Protein AF-A0A6A4ZCX5-F1 (afdb_monomer)

Solvent-accessible surface area (backbone atoms only — not comparable to full-atom values): 16499 Å² total; per-residue (Å²): 119,76,34,36,37,63,79,39,69,56,59,51,46,39,72,46,65,48,68,65,46,42,74,77,42,34,72,31,44,34,50,25,42,49,58,65,30,59,75,38,73,67,36,41,50,49,51,52,56,32,59,70,45,78,69,53,72,70,55,47,52,50,53,36,45,77,68,54,24,81,46,73,67,72,71,51,59,39,36,51,47,73,54,42,82,42,66,50,70,52,66,49,99,87,70,52,71,44,81,42,76,79,43,79,40,76,58,44,78,33,69,94,46,43,51,40,50,44,30,41,61,52,68,72,49,56,35,48,36,22,62,34,79,86,41,91,29,46,70,23,21,74,42,82,87,42,97,53,25,45,62,75,88,46,52,57,45,56,48,32,38,76,72,63,68,31,72,81,79,70,36,68,51,44,51,54,45,36,73,73,75,41,60,46,42,70,40,90,42,76,79,78,77,81,55,66,67,61,54,48,51,52,51,50,52,53,52,53,49,52,54,49,44,69,73,33,71,67,47,44,56,56,58,73,65,60,78,78,62,69,91,72,71,45,75,49,61,67,77,51,46,73,69,63,49,68,46,57,47,49,32,85,65,37,48,68,44,57,73,91,62,43,44,53,30,74,75,18,56,46,36,56,67,54,68,84,58,61,86,62,74,80,51,69,66,121

pLDDT: mean 89.67, std 9.56, range [38.19, 97.38]

Structure (mmCIF, N/CA/C/O backbone):
data_AF-A0A6A4ZCX5-F1
#
_entry.id   AF-A0A6A4ZCX5-F1
#
loop_
_atom_site.group_PDB
_atom_site.id
_atom_site.type_symbol
_atom_site.label_atom_id
_atom_site.label_alt_id
_atom_site.label_comp_id
_atom_site.label_asym_id
_atom_site.label_entity_id
_atom_site.label_seq_id
_atom_site.pdbx_PDB_ins_code
_atom_site.Cartn_x
_atom_site.Cartn_y
_atom_site.Cartn_z
_atom_site.occupancy
_atom_site.B_iso_or_equiv
_atom_site.auth_seq_id
_atom_site.auth_comp_id
_atom_site.auth_asym_id
_atom_site.auth_atom_id
_atom_site.pdbx_PDB_model_num
ATOM 1 N N . MET A 1 1 ? -13.603 -9.407 -2.861 1.00 62.34 1 MET A N 1
ATOM 2 C CA . MET A 1 1 ? -12.612 -8.873 -1.898 1.00 62.34 1 MET A CA 1
ATOM 3 C C . MET A 1 1 ? -12.361 -9.802 -0.713 1.00 62.34 1 MET A C 1
ATOM 5 O O . MET A 1 1 ? -11.257 -9.781 -0.205 1.00 62.34 1 MET A O 1
ATOM 9 N N . THR A 1 2 ? -13.296 -10.669 -0.310 1.00 87.56 2 THR A N 1
ATOM 10 C CA . THR A 1 2 ? -13.128 -11.587 0.840 1.00 87.56 2 THR A CA 1
ATOM 11 C C . THR A 1 2 ? -12.046 -12.661 0.679 1.00 87.56 2 THR A C 1
ATOM 13 O O . THR A 1 2 ? -11.688 -13.294 1.659 1.00 87.56 2 THR A O 1
ATOM 16 N N . ALA A 1 3 ? -11.505 -12.856 -0.526 1.00 95.31 3 ALA A N 1
ATOM 17 C CA . ALA A 1 3 ? -10.447 -13.833 -0.776 1.00 95.31 3 ALA A CA 1
ATOM 18 C C . ALA A 1 3 ? -9.037 -13.358 -0.358 1.00 95.31 3 ALA A C 1
ATOM 20 O O . ALA A 1 3 ? -8.113 -14.172 -0.338 1.00 95.31 3 ALA A O 1
ATOM 21 N N . ASN A 1 4 ? -8.870 -12.064 -0.042 1.00 95.19 4 ASN A N 1
ATOM 22 C CA . ASN A 1 4 ? -7.600 -11.496 0.409 1.00 95.19 4 ASN A CA 1
ATOM 23 C C . ASN A 1 4 ? -7.498 -11.551 1.939 1.00 95.19 4 ASN A C 1
ATOM 25 O O . ASN A 1 4 ? -8.203 -10.821 2.640 1.00 95.19 4 ASN A O 1
ATOM 29 N N . GLY A 1 5 ? -6.577 -12.363 2.453 1.00 95.12 5 GLY A N 1
ATOM 30 C CA . GLY A 1 5 ? -6.326 -12.506 3.883 1.00 95.12 5 GLY A CA 1
ATOM 31 C C . GLY A 1 5 ? -5.896 -11.198 4.547 1.00 95.12 5 GLY A C 1
ATOM 32 O O . GLY A 1 5 ? -6.239 -10.973 5.705 1.00 95.12 5 GLY A O 1
ATOM 33 N N . ALA A 1 6 ? -5.240 -10.289 3.816 1.00 93.44 6 ALA A N 1
ATOM 34 C CA . ALA A 1 6 ? -4.727 -9.026 4.354 1.00 93.44 6 ALA A CA 1
ATOM 35 C C . ALA A 1 6 ? -5.821 -8.058 4.846 1.00 93.44 6 ALA A C 1
ATOM 37 O O . ALA A 1 6 ? -5.522 -7.111 5.570 1.00 93.44 6 ALA A O 1
ATOM 38 N N . LEU A 1 7 ? -7.087 -8.289 4.480 1.00 92.81 7 LEU A N 1
ATOM 39 C CA . LEU A 1 7 ? -8.225 -7.487 4.941 1.00 92.81 7 LEU A CA 1
ATOM 40 C C . LEU A 1 7 ? -8.704 -7.866 6.349 1.00 92.81 7 LEU A C 1
ATOM 42 O O . LEU A 1 7 ? -9.426 -7.095 6.982 1.00 92.81 7 LEU A O 1
ATOM 46 N N . PHE A 1 8 ? -8.334 -9.050 6.838 1.00 94.56 8 PHE A N 1
ATOM 47 C CA . PHE A 1 8 ? -8.800 -9.573 8.116 1.00 94.56 8 PHE A CA 1
ATOM 48 C C . PHE A 1 8 ? -7.713 -9.423 9.171 1.00 94.56 8 PHE A C 1
ATOM 50 O O . PHE A 1 8 ? -6.646 -10.015 9.064 1.00 94.56 8 PHE A O 1
ATOM 57 N N . LEU A 1 9 ? -7.995 -8.683 10.242 1.00 94.38 9 LEU A N 1
ATOM 58 C CA . LEU A 1 9 ? -7.041 -8.532 11.345 1.00 94.38 9 LEU A CA 1
ATOM 59 C C . LEU A 1 9 ? -6.698 -9.878 12.012 1.00 94.38 9 LEU A C 1
ATOM 61 O O . LEU A 1 9 ? -5.575 -10.068 12.472 1.00 94.38 9 LEU A O 1
ATOM 65 N N . GLU A 1 10 ? -7.646 -10.820 12.018 1.00 94.25 10 GLU A N 1
ATOM 66 C CA . GLU A 1 10 ? -7.447 -12.185 12.514 1.00 94.25 10 GLU A CA 1
ATOM 67 C C . GLU A 1 10 ? -6.293 -12.898 11.803 1.00 94.25 10 GLU A C 1
ATOM 69 O O . GLU A 1 10 ? -5.441 -13.489 12.465 1.00 94.25 10 GLU A O 1
ATOM 74 N N . SER A 1 11 ? -6.229 -12.800 10.470 1.00 93.81 11 SER A N 1
ATOM 75 C CA . SER A 1 11 ? -5.213 -13.485 9.666 1.00 93.81 11 SER A CA 1
ATOM 76 C C . SER A 1 11 ? -3.805 -13.036 10.063 1.00 93.81 11 SER A C 1
ATOM 78 O O . SER A 1 11 ? -2.897 -13.854 10.180 1.00 93.81 11 SER A O 1
ATOM 80 N N . VAL A 1 12 ? -3.638 -11.744 10.360 1.00 93.25 12 VAL A N 1
ATOM 81 C CA . VAL A 1 12 ? -2.369 -11.171 10.810 1.00 93.25 12 VAL A CA 1
ATOM 82 C C . VAL A 1 12 ? -2.063 -11.608 12.238 1.00 93.25 12 VAL A C 1
ATOM 84 O O . VAL A 1 12 ? -0.982 -12.127 12.494 1.00 93.25 12 VAL A O 1
ATOM 87 N N . LEU A 1 13 ? -3.002 -11.429 13.173 1.00 94.69 13 LEU A N 1
ATOM 88 C CA . LEU A 1 13 ? -2.770 -11.690 14.599 1.00 94.69 13 LEU A CA 1
ATOM 89 C C . LEU A 1 13 ? -2.478 -13.165 14.914 1.00 94.69 13 LEU A C 1
ATOM 91 O O . LEU A 1 13 ? -1.708 -13.436 15.835 1.00 94.69 13 LEU A O 1
ATOM 95 N N . ARG A 1 14 ? -3.034 -14.103 14.137 1.00 94.12 14 ARG A N 1
ATOM 96 C CA . ARG A 1 14 ? -2.741 -15.543 14.253 1.00 94.12 14 ARG A CA 1
ATOM 97 C C . ARG A 1 14 ? -1.328 -15.907 13.797 1.00 94.12 14 ARG A C 1
ATOM 99 O O . ARG A 1 14 ? -0.757 -16.871 14.298 1.00 94.12 14 ARG A O 1
ATOM 106 N N . ASN A 1 15 ? -0.764 -15.127 12.873 1.00 93.12 15 ASN A N 1
ATOM 107 C CA . ASN A 1 15 ? 0.477 -15.442 12.157 1.00 93.12 15 ASN A CA 1
ATOM 108 C C . ASN A 1 15 ? 1.670 -14.555 12.553 1.00 93.12 15 ASN A C 1
ATOM 110 O O . ASN A 1 15 ? 2.728 -14.616 11.927 1.00 93.12 15 ASN A O 1
ATOM 114 N N . VAL A 1 16 ? 1.533 -13.741 13.603 1.00 92.56 16 VAL A N 1
ATOM 115 C CA . VAL A 1 16 ? 2.644 -12.981 14.195 1.00 92.56 16 VAL A CA 1
ATOM 116 C C . VAL A 1 16 ? 3.018 -13.525 15.571 1.00 92.56 16 VAL A C 1
ATOM 118 O O . VAL A 1 16 ? 2.198 -14.113 16.281 1.00 92.56 16 VAL A O 1
ATOM 121 N N . ASP A 1 17 ? 4.257 -13.265 15.994 1.00 93.00 17 ASP A N 1
ATOM 122 C CA . ASP A 1 17 ? 4.608 -13.402 17.405 1.00 93.00 17 ASP A CA 1
ATOM 123 C C . ASP A 1 17 ? 3.796 -12.388 18.219 1.00 93.00 17 ASP A C 1
ATOM 125 O O . ASP A 1 17 ? 4.103 -11.193 18.273 1.00 93.00 17 ASP A O 1
ATOM 129 N N . TYR A 1 18 ? 2.738 -12.894 18.849 1.00 92.44 18 TYR A N 1
ATOM 130 C CA . TYR A 1 18 ? 1.814 -12.082 19.621 1.00 92.44 18 TYR A CA 1
ATOM 131 C C . TYR A 1 18 ? 2.500 -11.358 20.789 1.00 92.44 18 TYR A C 1
ATOM 133 O O . TYR A 1 18 ? 2.135 -10.224 21.082 1.00 92.44 18 TYR A O 1
ATOM 141 N N . ASN A 1 19 ? 3.531 -11.936 21.415 1.00 93.50 19 ASN A N 1
ATOM 142 C CA . ASN A 1 19 ? 4.246 -11.263 22.505 1.00 93.50 19 ASN A CA 1
ATOM 143 C C . ASN A 1 19 ? 5.032 -10.058 21.977 1.00 93.50 19 ASN A C 1
ATOM 145 O O . ASN A 1 19 ? 4.935 -8.960 22.526 1.00 93.50 19 ASN A O 1
ATOM 149 N N . SER A 1 20 ? 5.744 -10.234 20.862 1.00 95.19 20 SER A N 1
ATOM 150 C CA . SER A 1 20 ? 6.421 -9.130 20.173 1.00 95.19 20 SER A CA 1
ATOM 151 C C . SER A 1 20 ? 5.431 -8.059 19.698 1.00 95.19 20 SER A C 1
ATOM 153 O O . SER A 1 20 ? 5.671 -6.866 19.885 1.00 95.19 20 SER A O 1
ATOM 155 N N . PHE A 1 21 ? 4.272 -8.462 19.164 1.00 94.69 21 PHE A N 1
ATOM 156 C CA . PHE A 1 21 ? 3.196 -7.537 18.805 1.00 94.69 21 PHE A CA 1
ATOM 157 C C . PHE A 1 21 ? 2.697 -6.741 20.018 1.00 94.69 21 PHE A C 1
ATOM 159 O O . PHE A 1 21 ? 2.578 -5.520 19.939 1.00 94.69 21 PHE A O 1
ATOM 166 N N . ARG A 1 22 ? 2.451 -7.398 21.156 1.00 95.12 22 ARG A N 1
ATOM 167 C CA . ARG A 1 22 ? 2.012 -6.749 22.400 1.00 95.12 22 ARG A CA 1
ATOM 168 C C . ARG A 1 22 ? 3.037 -5.755 22.932 1.00 95.12 22 ARG A C 1
ATOM 170 O O . ARG A 1 22 ? 2.640 -4.683 23.383 1.00 95.12 22 ARG A O 1
ATOM 177 N N . ASN A 1 23 ? 4.325 -6.066 22.828 1.00 95.75 23 ASN A N 1
ATOM 178 C CA . ASN A 1 23 ? 5.391 -5.160 23.252 1.00 95.75 23 ASN A CA 1
ATOM 179 C C . ASN A 1 23 ? 5.401 -3.859 22.435 1.00 95.75 23 ASN A C 1
ATOM 181 O O . ASN A 1 23 ? 5.577 -2.785 23.003 1.00 95.75 23 ASN A O 1
ATOM 185 N N . CYS A 1 24 ? 5.182 -3.936 21.119 1.00 94.38 24 CYS A N 1
ATOM 186 C CA . CYS A 1 24 ? 5.202 -2.756 20.251 1.00 94.38 24 CYS A CA 1
ATOM 187 C C . CYS A 1 24 ? 3.857 -2.014 20.189 1.00 94.38 24 CYS A C 1
ATOM 189 O O . CYS A 1 24 ? 3.828 -0.787 20.184 1.00 94.38 24 CYS A O 1
ATOM 191 N N . TRP A 1 25 ? 2.745 -2.748 20.131 1.00 95.81 25 TRP A N 1
ATOM 192 C CA . TRP A 1 25 ? 1.422 -2.220 19.781 1.00 95.81 25 TRP A CA 1
ATOM 193 C C . TRP A 1 25 ? 0.354 -2.479 20.839 1.00 95.81 25 TRP A C 1
ATOM 195 O O . TRP A 1 25 ? -0.785 -2.059 20.657 1.00 95.81 25 TRP A O 1
ATOM 205 N N . GLY A 1 26 ? 0.683 -3.142 21.950 1.00 95.38 26 GLY A N 1
ATOM 206 C CA . GLY A 1 26 ? -0.309 -3.661 22.888 1.00 95.38 26 GLY A CA 1
ATOM 207 C C . GLY A 1 26 ? -1.242 -2.594 23.454 1.00 95.38 26 GLY A C 1
ATOM 208 O O . GLY A 1 26 ? -2.458 -2.719 23.346 1.00 95.38 26 GLY A O 1
ATOM 209 N N . ARG A 1 27 ? -0.686 -1.490 23.965 1.00 95.38 27 ARG A N 1
ATOM 210 C CA . ARG A 1 27 ? -1.492 -0.370 24.477 1.00 95.38 27 ARG A CA 1
ATOM 211 C C . ARG A 1 27 ? -2.443 0.187 23.415 1.00 95.38 27 ARG A C 1
ATOM 213 O O . ARG A 1 27 ? -3.598 0.470 23.717 1.00 95.38 27 ARG A O 1
ATOM 220 N N . ALA A 1 28 ? -1.960 0.359 22.186 1.00 96.69 28 ALA A N 1
ATOM 221 C CA . ALA A 1 28 ? -2.774 0.906 21.110 1.00 96.69 28 ALA A CA 1
ATOM 222 C C . ALA A 1 28 ? -3.852 -0.070 20.648 1.00 96.69 28 ALA A C 1
ATOM 224 O O . ALA A 1 28 ? -5.000 0.329 20.466 1.00 96.69 28 ALA A O 1
ATOM 225 N N . PHE A 1 29 ? -3.514 -1.352 20.539 1.00 96.69 29 PHE A N 1
ATOM 226 C CA . PHE A 1 29 ? -4.465 -2.417 20.254 1.00 96.69 29 PHE A CA 1
ATOM 227 C C . PHE A 1 29 ? -5.549 -2.530 21.334 1.00 96.69 29 PHE A C 1
ATOM 229 O O . PHE A 1 29 ? -6.717 -2.720 21.005 1.00 96.69 29 PHE A O 1
ATOM 236 N N . ASP A 1 30 ? -5.198 -2.358 22.611 1.00 96.50 30 ASP A N 1
ATOM 237 C CA . ASP A 1 30 ? -6.175 -2.416 23.701 1.00 96.50 30 ASP A CA 1
ATOM 238 C C . ASP A 1 30 ? -7.211 -1.305 23.582 1.00 96.50 30 ASP A C 1
ATOM 240 O O . ASP A 1 30 ? -8.409 -1.582 23.554 1.00 96.50 30 ASP A O 1
ATOM 244 N N . VAL A 1 31 ? -6.740 -0.062 23.451 1.00 96.19 31 VAL A N 1
ATOM 245 C CA . VAL A 1 31 ? -7.594 1.125 23.307 1.00 96.19 31 VAL A CA 1
ATOM 246 C C . VAL A 1 31 ? -8.504 1.005 22.088 1.00 96.19 31 VAL A C 1
ATOM 248 O O . VAL A 1 31 ? -9.702 1.261 22.169 1.00 96.19 31 VAL A O 1
ATOM 251 N N . THR A 1 32 ? -7.940 0.599 20.954 1.00 96.62 32 THR A N 1
ATOM 252 C CA . THR A 1 32 ? -8.658 0.643 19.678 1.00 96.62 32 THR A CA 1
ATOM 253 C C . THR A 1 32 ? -9.544 -0.566 19.427 1.00 96.62 32 THR A C 1
ATOM 255 O O . THR A 1 32 ? -10.565 -0.431 18.752 1.00 96.62 32 THR A O 1
ATOM 258 N N . VAL A 1 33 ? -9.182 -1.741 19.943 1.00 97.06 33 VAL A N 1
ATOM 259 C CA . VAL A 1 33 ? -9.829 -3.012 19.597 1.00 97.06 33 VAL A CA 1
ATOM 260 C C . VAL A 1 33 ? -10.211 -3.804 20.843 1.00 97.06 33 VAL A C 1
ATOM 262 O O . VAL A 1 33 ? -11.390 -4.108 21.031 1.00 97.06 33 VAL A O 1
ATOM 265 N N . ALA A 1 34 ? -9.246 -4.151 21.699 1.00 96.44 34 ALA A N 1
ATOM 266 C CA . ALA A 1 34 ? -9.474 -5.179 22.716 1.00 96.44 34 ALA A CA 1
ATOM 267 C C . ALA A 1 34 ? -10.493 -4.764 23.790 1.00 96.44 34 ALA A C 1
ATOM 269 O O . ALA A 1 34 ? -11.295 -5.595 24.211 1.00 96.44 34 ALA A O 1
ATOM 270 N N . ILE A 1 35 ? -10.503 -3.493 24.214 1.00 96.62 35 ILE A N 1
ATOM 271 C CA . ILE A 1 35 ? -11.465 -2.986 25.206 1.00 96.62 35 ILE A CA 1
ATOM 272 C C . ILE A 1 35 ? -12.902 -3.168 24.716 1.00 96.62 35 ILE A C 1
ATOM 274 O O . ILE A 1 35 ? -13.741 -3.643 25.478 1.00 96.62 35 ILE A O 1
ATOM 278 N N . GLU A 1 36 ? -13.185 -2.832 23.455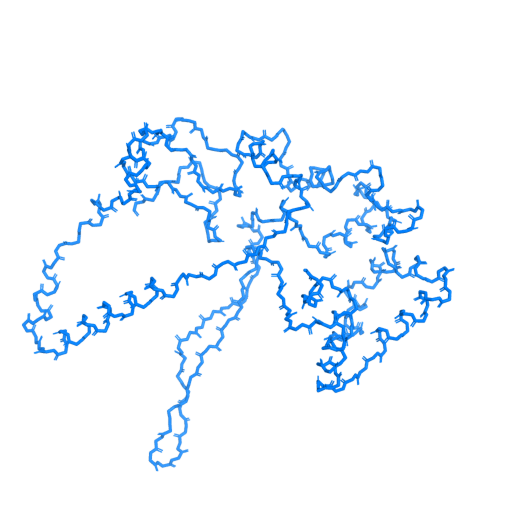 1.00 97.19 36 GLU A N 1
ATOM 279 C CA . GLU A 1 36 ? -14.527 -2.988 22.891 1.00 97.19 36 GLU A CA 1
ATOM 280 C C . GLU A 1 36 ? -14.915 -4.467 22.783 1.00 97.19 36 GLU A C 1
ATOM 282 O O . GLU A 1 36 ? -16.001 -4.859 23.207 1.00 97.19 36 GLU A O 1
ATOM 287 N N . LEU A 1 37 ? -14.015 -5.316 22.279 1.00 96.94 37 LEU A N 1
ATOM 288 C CA . LEU A 1 37 ? -14.290 -6.748 22.140 1.00 96.94 37 LEU A CA 1
ATOM 289 C C . LEU A 1 37 ? -14.525 -7.433 23.494 1.00 96.94 37 LEU A C 1
ATOM 291 O O . LEU A 1 37 ? -15.393 -8.301 23.597 1.00 96.94 37 LEU A O 1
ATOM 295 N N . ASN A 1 38 ? -13.839 -6.990 24.550 1.00 97.19 38 ASN A N 1
ATOM 296 C CA . ASN A 1 38 ? -14.024 -7.502 25.907 1.00 97.19 38 ASN A CA 1
ATOM 297 C C . ASN A 1 38 ? -15.407 -7.203 26.509 1.00 97.19 38 ASN A C 1
ATOM 299 O O . ASN A 1 38 ? -15.752 -7.788 27.535 1.00 97.19 38 ASN A O 1
ATOM 303 N N . ARG A 1 39 ? -16.229 -6.347 25.888 1.00 96.44 39 ARG A N 1
ATOM 304 C CA . ARG A 1 39 ? -17.595 -6.055 26.359 1.00 96.44 39 ARG A CA 1
ATOM 305 C C . ARG A 1 39 ? -18.595 -7.175 26.069 1.00 96.44 39 ARG A C 1
ATOM 307 O O . ARG A 1 39 ? -19.689 -7.157 26.625 1.00 96.44 39 ARG A O 1
ATOM 314 N N . SER A 1 40 ? -18.246 -8.128 25.205 1.00 96.25 40 SER A N 1
ATOM 315 C CA . SER A 1 40 ? -19.121 -9.235 24.810 1.00 96.25 40 SER A CA 1
ATOM 316 C C . SER A 1 40 ? -18.426 -10.584 24.971 1.00 96.25 40 SER A C 1
ATOM 318 O O . SER A 1 40 ? -17.214 -10.694 24.792 1.00 96.25 40 SER A O 1
ATOM 320 N N . THR A 1 41 ? -19.198 -11.633 25.254 1.00 97.06 41 THR A N 1
ATOM 321 C CA . THR A 1 41 ? -18.674 -13.007 25.328 1.00 97.06 41 THR A CA 1
ATOM 322 C C . THR A 1 41 ? -18.083 -13.451 23.992 1.00 97.06 41 THR A C 1
ATOM 324 O O . THR A 1 41 ? -16.993 -14.013 23.961 1.00 97.06 41 THR A O 1
ATOM 327 N N . PHE A 1 42 ? -18.747 -13.120 22.881 1.00 96.12 42 PHE A N 1
ATOM 328 C CA . PHE A 1 42 ? -18.257 -13.419 21.535 1.00 96.12 42 PHE A CA 1
ATOM 329 C C . PHE A 1 42 ? -16.900 -12.757 21.243 1.00 96.12 42 PHE A C 1
ATOM 331 O O . PHE A 1 42 ? -15.985 -13.419 20.756 1.00 96.12 42 PHE A O 1
ATOM 338 N N . GLY A 1 43 ? -16.738 -11.473 21.580 1.00 96.44 43 GLY A N 1
ATOM 339 C CA . GLY A 1 43 ? -15.480 -10.752 21.371 1.00 96.44 43 GLY A CA 1
ATOM 340 C C . GLY A 1 43 ? -14.331 -11.280 22.234 1.00 96.44 43 GLY A C 1
ATOM 341 O O . GLY A 1 43 ? -13.214 -11.417 21.737 1.00 96.44 43 GLY A O 1
ATOM 342 N N . GLN A 1 44 ? -14.603 -11.662 23.487 1.00 96.88 44 GLN A N 1
ATOM 343 C CA . GLN A 1 44 ? -13.626 -12.336 24.353 1.00 96.88 44 GLN A CA 1
ATOM 344 C C . GLN A 1 44 ? -13.185 -13.686 23.768 1.00 96.88 44 GLN A C 1
ATOM 346 O O . GLN A 1 44 ? -11.987 -13.973 23.706 1.00 96.88 44 GLN A O 1
ATOM 351 N N . SER A 1 45 ? -14.134 -14.501 23.289 1.00 96.19 45 SER A N 1
ATOM 352 C CA . SER A 1 45 ? -13.829 -15.778 22.635 1.00 96.19 45 SER A CA 1
ATOM 353 C C . SER A 1 45 ? -12.988 -15.584 21.373 1.00 96.19 45 SER A C 1
ATOM 355 O O . SER A 1 45 ? -11.994 -16.288 21.198 1.00 96.19 45 SER A O 1
ATOM 357 N N . TRP A 1 46 ? -13.328 -14.604 20.530 1.00 95.62 46 TRP A N 1
ATOM 358 C CA . TRP A 1 46 ? -12.554 -14.286 19.328 1.00 95.62 46 TRP A CA 1
ATOM 359 C C . TRP A 1 46 ? -11.130 -13.820 19.663 1.00 95.62 46 TRP A C 1
ATOM 361 O O . TRP A 1 46 ? -10.176 -14.300 19.050 1.00 95.62 46 TRP A O 1
ATOM 371 N N . LEU A 1 47 ? -10.959 -12.945 20.664 1.00 95.88 47 LEU A N 1
ATOM 372 C CA . LEU A 1 47 ? -9.639 -12.490 21.120 1.00 95.88 47 LEU A CA 1
ATOM 373 C C . LEU A 1 47 ? -8.783 -13.666 21.597 1.00 95.88 47 LEU A C 1
ATOM 375 O O . LEU A 1 47 ? -7.623 -13.784 21.200 1.00 95.88 47 LEU A O 1
ATOM 379 N N . SER A 1 48 ? -9.351 -14.556 22.415 1.00 94.12 48 SER A N 1
ATOM 380 C CA . SER A 1 48 ? -8.640 -15.738 22.909 1.00 94.12 48 SER A CA 1
ATOM 381 C C . SER A 1 48 ? -8.241 -16.668 21.763 1.00 94.12 48 SER A C 1
ATOM 383 O O . SER A 1 48 ? -7.076 -17.045 21.662 1.00 94.12 48 SER A O 1
ATOM 385 N N . ALA A 1 49 ? -9.180 -16.994 20.870 1.00 92.69 49 ALA A N 1
ATOM 386 C CA . ALA A 1 49 ? -8.938 -17.895 19.745 1.00 92.69 49 ALA A CA 1
ATOM 387 C C . ALA A 1 49 ? -7.898 -17.338 18.761 1.00 92.69 49 ALA A C 1
ATOM 389 O O . ALA A 1 49 ? -7.040 -18.073 18.287 1.00 92.69 49 ALA A O 1
ATOM 390 N N . THR A 1 50 ? -7.937 -16.035 18.483 1.00 93.62 50 THR A N 1
ATOM 391 C CA . THR A 1 50 ? -7.047 -15.380 17.515 1.00 93.62 50 THR A CA 1
ATOM 392 C C . THR A 1 50 ? -5.619 -15.247 18.040 1.00 93.62 50 THR A C 1
ATOM 394 O O . THR A 1 50 ? -4.661 -15.472 17.308 1.00 93.62 50 THR A O 1
ATOM 397 N N . THR A 1 51 ? -5.459 -14.877 19.311 1.00 90.69 51 THR A N 1
ATOM 398 C CA . THR A 1 51 ? -4.148 -14.487 19.863 1.00 90.69 51 THR A CA 1
ATOM 399 C C . THR A 1 51 ? -3.342 -15.656 20.427 1.00 90.69 51 THR A C 1
ATOM 401 O O . THR A 1 51 ? -2.119 -15.563 20.546 1.00 90.69 51 THR A O 1
ATOM 404 N N . GLN A 1 52 ? -4.012 -16.768 20.743 1.00 86.00 52 GLN A N 1
ATOM 405 C CA . GLN A 1 52 ? -3.390 -17.986 21.269 1.00 86.00 52 GLN A CA 1
ATOM 406 C C . GLN A 1 52 ? -3.219 -19.080 20.207 1.00 86.00 52 GLN A C 1
ATOM 408 O O . GLN A 1 52 ? -2.546 -20.074 20.474 1.00 86.00 52 GLN A O 1
ATOM 413 N N . SER A 1 53 ? -3.801 -18.917 19.013 1.00 77.44 53 SER A N 1
ATOM 414 C CA . SER A 1 53 ? -3.679 -19.916 17.951 1.00 77.44 53 SER A CA 1
ATOM 415 C C . SER A 1 53 ? -2.224 -20.091 17.502 1.00 77.44 53 SER A C 1
ATOM 417 O O . SER A 1 53 ? -1.485 -19.125 17.281 1.00 77.44 53 SER A O 1
ATOM 419 N N . ARG A 1 54 ? -1.818 -21.356 17.379 1.00 82.44 54 ARG A N 1
ATOM 420 C CA . ARG A 1 54 ? -0.503 -21.812 16.909 1.00 82.44 54 ARG A CA 1
ATOM 421 C C . ARG A 1 54 ? -0.692 -23.044 16.025 1.00 82.44 54 ARG A C 1
ATOM 423 O O . ARG A 1 54 ? -0.185 -24.120 16.330 1.00 82.44 54 ARG A O 1
ATOM 430 N N . LEU A 1 55 ? -1.508 -22.895 14.983 1.00 89.38 55 LEU A N 1
ATOM 431 C CA . LEU A 1 55 ? -1.688 -23.943 13.983 1.00 89.38 55 LEU A CA 1
ATOM 432 C C . LEU A 1 55 ? -0.381 -24.205 13.225 1.00 89.38 55 LEU A C 1
ATOM 434 O O . LEU A 1 55 ? 0.498 -23.341 13.147 1.00 89.38 55 LEU A O 1
ATOM 438 N N . SER A 1 56 ? -0.264 -25.408 12.661 1.00 94.06 56 SER A N 1
ATOM 439 C CA . SER A 1 56 ? 0.745 -25.673 11.639 1.00 94.06 56 SER A CA 1
ATOM 440 C C . SER A 1 56 ? 0.461 -24.829 10.390 1.00 94.06 56 SER A C 1
ATOM 442 O O . SER A 1 56 ? -0.649 -24.323 10.206 1.00 94.06 56 SER A O 1
ATOM 444 N N . ILE A 1 57 ? 1.456 -24.677 9.513 1.00 94.00 57 ILE A N 1
ATOM 445 C CA . ILE A 1 57 ? 1.275 -23.936 8.256 1.00 94.00 57 ILE A CA 1
ATOM 446 C C . ILE A 1 57 ? 0.161 -24.576 7.412 1.00 94.00 57 ILE A C 1
ATOM 448 O O . ILE A 1 57 ? -0.705 -23.863 6.911 1.00 94.00 57 ILE A O 1
ATOM 452 N N . ASP A 1 58 ? 0.141 -25.906 7.303 1.00 96.44 58 ASP A N 1
ATOM 453 C CA . ASP A 1 58 ? -0.848 -26.634 6.499 1.00 96.44 58 ASP A CA 1
ATOM 454 C C . ASP A 1 58 ? -2.274 -26.476 7.054 1.00 96.44 58 ASP A C 1
ATOM 456 O O . ASP A 1 58 ? -3.230 -26.293 6.292 1.00 96.44 58 ASP A O 1
ATOM 460 N N . ASP A 1 59 ? -2.421 -26.477 8.381 1.00 95.69 59 ASP A N 1
ATOM 461 C CA . ASP A 1 59 ? -3.712 -26.269 9.042 1.00 95.69 59 ASP A CA 1
ATOM 462 C C . ASP A 1 59 ? -4.199 -24.822 8.904 1.00 95.69 59 ASP A C 1
ATOM 464 O O . ASP A 1 59 ? -5.389 -24.591 8.693 1.00 95.69 59 ASP A O 1
ATOM 468 N N . GLU A 1 60 ? -3.302 -23.834 8.989 1.00 95.12 60 GLU A N 1
ATOM 469 C CA . GLU A 1 60 ? -3.661 -22.423 8.811 1.00 95.12 60 GLU A CA 1
ATOM 470 C C . GLU A 1 60 ? -4.060 -22.136 7.353 1.00 95.12 60 GLU A C 1
ATOM 472 O O . GLU A 1 60 ? -5.066 -21.467 7.114 1.00 95.12 60 GLU A O 1
ATOM 477 N N . VAL A 1 61 ? -3.355 -22.717 6.373 1.00 95.44 61 VAL A N 1
ATOM 478 C CA . VAL A 1 61 ? -3.749 -22.666 4.953 1.00 95.44 61 VAL A CA 1
ATOM 479 C C . VAL A 1 61 ? -5.124 -23.304 4.754 1.00 95.44 61 VAL A C 1
ATOM 481 O O . VAL A 1 61 ? -5.986 -22.713 4.100 1.00 95.44 61 VAL A O 1
ATOM 484 N N . SER A 1 62 ? -5.361 -24.474 5.350 1.00 96.12 62 SER A N 1
ATOM 485 C CA . SER A 1 62 ? -6.653 -25.164 5.274 1.00 96.12 62 SER A CA 1
ATOM 486 C C . SER A 1 62 ? -7.776 -24.344 5.917 1.00 96.12 62 SER A C 1
ATOM 488 O O . SER A 1 62 ? -8.867 -24.249 5.356 1.00 96.12 62 SER A O 1
ATOM 490 N N . TYR A 1 63 ? -7.513 -23.707 7.062 1.00 94.62 63 TYR A N 1
ATOM 491 C CA . TYR A 1 63 ? -8.445 -22.795 7.726 1.00 94.62 63 TYR A CA 1
ATOM 492 C C . TYR A 1 63 ? -8.791 -21.607 6.822 1.00 94.62 63 TYR A C 1
ATOM 494 O O . TYR A 1 63 ? -9.965 -21.337 6.591 1.00 94.62 63 TYR A O 1
ATOM 502 N N . TRP A 1 64 ? -7.796 -20.941 6.230 1.00 95.62 64 TRP A N 1
ATOM 503 C CA . TRP A 1 64 ? -8.025 -19.820 5.310 1.00 95.62 64 TRP A CA 1
ATOM 504 C C . TRP A 1 64 ? -8.870 -20.244 4.102 1.00 95.62 64 TRP A C 1
ATOM 506 O O . TRP A 1 64 ? -9.841 -19.569 3.749 1.00 95.62 64 TRP A O 1
ATOM 516 N N . GLN A 1 65 ? -8.562 -21.402 3.514 1.00 96.06 65 GLN A N 1
ATOM 517 C CA . GLN A 1 65 ? -9.291 -21.945 2.367 1.00 96.06 65 GLN A CA 1
ATOM 518 C C . GLN A 1 65 ? -10.754 -22.277 2.688 1.00 96.06 65 GLN A C 1
ATOM 520 O O . GLN A 1 65 ? -11.614 -22.061 1.833 1.00 96.06 65 GLN A O 1
ATOM 525 N N . GLN A 1 66 ? -11.071 -22.720 3.913 1.00 96.25 66 GLN A N 1
ATOM 526 C CA . GLN A 1 66 ? -12.459 -22.950 4.347 1.00 96.25 66 GLN A CA 1
ATOM 527 C C . GLN A 1 66 ? -13.313 -21.674 4.301 1.00 96.25 66 GLN A C 1
ATOM 529 O O . GLN A 1 66 ? -14.512 -21.750 4.039 1.00 96.25 66 GLN A O 1
ATOM 534 N N . TYR A 1 67 ? -12.701 -20.501 4.486 1.00 95.31 67 TYR A N 1
ATOM 535 C CA . TYR A 1 67 ? -13.363 -19.195 4.372 1.00 95.31 67 TYR A CA 1
ATOM 536 C C . TYR A 1 67 ? -13.175 -18.534 2.996 1.00 95.31 67 TYR A C 1
ATOM 538 O O . TYR A 1 67 ? -13.518 -17.366 2.810 1.00 95.31 67 TYR A O 1
ATOM 546 N N . GLY A 1 68 ? -12.646 -19.268 2.010 1.00 96.06 68 GLY A N 1
ATOM 547 C CA . GLY A 1 68 ? -12.420 -18.769 0.653 1.00 96.06 68 GLY A CA 1
ATOM 548 C C . GLY A 1 68 ? -11.263 -17.772 0.530 1.00 96.06 68 GLY A C 1
ATOM 549 O O . GLY A 1 68 ? -11.169 -17.082 -0.487 1.00 96.06 68 GLY A O 1
ATOM 550 N N . ILE A 1 69 ? -10.389 -17.687 1.537 1.00 97.19 69 ILE A N 1
ATOM 551 C CA . ILE A 1 69 ? -9.167 -16.881 1.502 1.00 97.19 69 ILE A CA 1
ATOM 552 C C . ILE A 1 69 ? -8.085 -17.677 0.768 1.00 97.19 69 ILE A C 1
ATOM 554 O O . ILE A 1 69 ? -7.771 -18.804 1.144 1.00 97.19 69 ILE A O 1
ATOM 558 N N . ASN A 1 70 ? -7.514 -17.100 -0.291 1.00 96.00 70 ASN A N 1
ATOM 559 C CA . ASN A 1 70 ? -6.550 -17.796 -1.152 1.00 96.00 70 ASN A CA 1
ATOM 560 C C . ASN A 1 70 ? -5.310 -16.971 -1.529 1.00 96.00 70 ASN A C 1
ATOM 562 O O . ASN A 1 70 ? -4.407 -17.500 -2.173 1.00 96.00 70 ASN A O 1
ATOM 566 N N . HIS A 1 71 ? -5.241 -15.703 -1.122 1.00 94.50 71 HIS A N 1
ATOM 567 C CA . HIS A 1 71 ? -4.061 -14.861 -1.294 1.00 94.50 71 HIS A CA 1
ATOM 568 C C . HIS A 1 71 ? -3.924 -13.871 -0.138 1.00 94.50 71 HIS A C 1
ATOM 570 O O . HIS A 1 71 ? -4.869 -13.635 0.617 1.00 94.50 71 HIS A O 1
ATOM 576 N N . PHE A 1 72 ? -2.735 -13.289 -0.007 1.00 93.81 72 PHE A N 1
ATOM 577 C CA . PHE A 1 72 ? -2.433 -12.254 0.972 1.00 93.81 72 PHE A CA 1
ATOM 578 C C . PHE A 1 72 ? -1.687 -11.123 0.268 1.00 93.81 72 PHE A C 1
ATOM 580 O O . PHE A 1 72 ? -0.462 -11.144 0.161 1.00 93.81 72 PHE A O 1
ATOM 587 N N . ASP A 1 73 ? -2.443 -10.146 -0.226 1.00 92.56 73 ASP A N 1
ATOM 588 C CA . ASP A 1 73 ? -1.898 -8.998 -0.947 1.00 92.56 73 ASP A CA 1
ATOM 589 C C . ASP A 1 73 ? -2.030 -7.741 -0.092 1.00 92.56 73 ASP A C 1
ATOM 591 O O . ASP A 1 73 ? -3.132 -7.270 0.205 1.00 92.56 73 ASP A O 1
ATOM 595 N N . THR A 1 74 ? -0.890 -7.186 0.314 1.00 91.00 74 THR A N 1
ATOM 596 C CA . THR A 1 74 ? -0.838 -5.930 1.065 1.00 91.00 74 THR A CA 1
ATOM 597 C C . THR A 1 74 ? -1.046 -4.734 0.147 1.00 91.00 74 THR A C 1
ATOM 599 O O . THR A 1 74 ? -0.633 -4.752 -1.013 1.00 91.00 74 THR A O 1
ATOM 602 N N . GLN A 1 75 ? -1.588 -3.647 0.695 1.00 90.50 75 GLN A N 1
ATOM 603 C CA . GLN A 1 75 ? -1.681 -2.393 -0.043 1.00 90.50 75 GLN A CA 1
ATOM 604 C C . GLN A 1 75 ? -0.303 -1.877 -0.460 1.00 90.50 75 GLN A C 1
ATOM 606 O O . GLN A 1 75 ? 0.669 -1.936 0.300 1.00 90.50 75 GLN A O 1
ATOM 611 N N . TRP A 1 76 ? -0.231 -1.343 -1.674 1.00 91.19 76 TRP A N 1
ATOM 612 C CA . TRP A 1 76 ? 0.988 -0.760 -2.203 1.00 91.19 76 TRP A CA 1
ATOM 613 C C . TRP A 1 76 ? 1.285 0.585 -1.536 1.00 91.19 76 TRP A C 1
ATOM 615 O O . TRP A 1 76 ? 0.414 1.442 -1.411 1.00 91.19 76 TRP A O 1
ATOM 625 N N . GLN A 1 77 ? 2.535 0.765 -1.119 1.00 91.00 77 GLN A N 1
ATOM 626 C CA . GLN A 1 77 ? 3.025 1.945 -0.416 1.00 91.00 77 GLN A CA 1
ATOM 627 C C . GLN A 1 77 ? 4.468 2.232 -0.848 1.00 91.00 77 GLN A C 1
ATOM 629 O O . GLN A 1 77 ? 5.248 1.298 -1.040 1.00 91.00 77 GLN A O 1
ATOM 634 N N . ASN A 1 78 ? 4.856 3.505 -0.972 1.00 89.94 78 ASN A N 1
ATOM 635 C CA . ASN A 1 78 ? 6.216 3.887 -1.384 1.00 89.94 78 ASN A CA 1
ATOM 636 C C . ASN A 1 78 ? 7.136 4.301 -0.220 1.00 89.94 78 ASN A C 1
ATOM 638 O O . ASN A 1 78 ? 8.326 4.549 -0.441 1.00 89.94 78 ASN A O 1
ATOM 642 N N . PHE A 1 79 ? 6.621 4.308 1.016 1.00 90.62 79 PHE A N 1
ATOM 643 C CA . PHE A 1 79 ? 7.391 4.630 2.223 1.00 90.62 79 PHE A CA 1
ATOM 644 C C . PHE A 1 79 ? 8.396 3.545 2.620 1.00 90.62 79 PHE A C 1
ATOM 646 O O . PHE A 1 79 ? 9.263 3.794 3.456 1.00 90.62 79 PHE A O 1
ATOM 653 N N . LYS A 1 80 ? 8.296 2.334 2.062 1.00 89.88 80 LYS A N 1
ATOM 654 C CA . LYS A 1 80 ? 9.181 1.214 2.389 1.00 89.88 80 LYS A CA 1
ATOM 655 C C . LYS A 1 80 ? 9.712 0.555 1.126 1.00 89.88 80 LYS A C 1
ATOM 657 O O . LYS A 1 80 ? 8.955 0.148 0.252 1.00 89.88 80 LYS A O 1
ATOM 662 N N . LEU A 1 81 ? 11.028 0.405 1.070 1.00 88.81 81 LEU A N 1
ATOM 663 C CA . LEU A 1 81 ? 11.690 -0.503 0.152 1.00 88.81 81 LEU A CA 1
ATOM 664 C C . LEU A 1 81 ? 11.674 -1.910 0.722 1.00 88.81 81 LEU A C 1
ATOM 666 O O . LEU A 1 81 ? 12.149 -2.146 1.836 1.00 88.81 81 LEU A O 1
ATOM 670 N N . LEU A 1 82 ? 11.142 -2.842 -0.061 1.00 88.00 82 LEU A N 1
ATOM 671 C CA . LEU A 1 82 ? 11.250 -4.259 0.241 1.00 88.00 82 LEU A CA 1
ATOM 672 C C . LEU A 1 82 ? 12.677 -4.719 -0.050 1.00 88.00 82 LEU A C 1
ATOM 674 O O . LEU A 1 82 ? 13.245 -4.410 -1.098 1.00 88.00 82 LEU A O 1
ATOM 678 N N . GLY A 1 83 ? 13.254 -5.431 0.914 1.00 89.69 83 GLY A N 1
ATOM 679 C CA . GLY A 1 83 ? 14.543 -6.075 0.736 1.00 89.69 83 GLY A CA 1
ATOM 680 C C . GLY A 1 83 ? 14.379 -7.351 -0.075 1.00 89.69 83 GLY A C 1
ATOM 681 O O . GLY A 1 83 ? 13.418 -8.091 0.126 1.00 89.69 83 GLY A O 1
ATOM 682 N N . LEU A 1 84 ? 15.319 -7.606 -0.977 1.00 90.94 84 LEU A N 1
ATOM 683 C CA . LEU A 1 84 ? 15.340 -8.802 -1.806 1.00 90.94 84 LEU A CA 1
ATOM 684 C C . LEU A 1 84 ? 16.779 -9.277 -1.952 1.00 90.94 84 LEU A C 1
ATOM 686 O O . LEU A 1 84 ? 17.636 -8.545 -2.443 1.00 90.94 84 LEU A O 1
ATOM 690 N N . VAL A 1 85 ? 17.027 -10.519 -1.556 1.00 92.62 85 VAL A N 1
ATOM 691 C CA . VAL A 1 85 ? 18.277 -11.220 -1.842 1.00 92.62 85 VAL A CA 1
ATOM 692 C C . VAL A 1 85 ? 17.916 -12.404 -2.719 1.00 92.62 85 VAL A C 1
ATOM 694 O O . VAL A 1 85 ? 17.273 -13.345 -2.267 1.00 92.62 85 VAL A O 1
ATOM 697 N N . ASN A 1 86 ? 18.286 -12.322 -3.991 1.00 91.75 86 ASN A N 1
ATOM 698 C CA . ASN A 1 86 ? 18.100 -13.396 -4.951 1.00 91.75 86 ASN A CA 1
ATOM 699 C C . ASN A 1 86 ? 19.474 -13.937 -5.333 1.00 91.75 86 ASN A C 1
ATOM 701 O O . ASN A 1 86 ? 20.294 -13.208 -5.900 1.00 91.75 86 ASN A O 1
ATOM 705 N N . SER A 1 87 ? 19.726 -15.201 -5.020 1.00 92.81 87 SER A N 1
ATOM 706 C CA . SER A 1 87 ? 20.977 -15.885 -5.318 1.00 92.81 87 SER A CA 1
ATOM 707 C C . SER A 1 87 ? 20.715 -17.278 -5.882 1.00 92.81 87 SER A C 1
ATOM 709 O O . SER A 1 87 ? 19.686 -17.898 -5.624 1.00 92.81 87 SER A O 1
ATOM 711 N N . TYR A 1 88 ? 21.659 -17.765 -6.676 1.00 92.50 88 TYR A N 1
ATOM 712 C CA . TYR A 1 88 ? 21.718 -19.147 -7.138 1.00 92.50 88 TYR A CA 1
ATOM 713 C C . TYR A 1 88 ? 23.092 -19.711 -6.807 1.00 92.50 88 TYR A C 1
ATOM 715 O O . TYR A 1 88 ? 24.054 -18.963 -6.651 1.00 92.50 88 TYR A O 1
ATOM 723 N N . ALA A 1 89 ? 23.188 -21.028 -6.690 1.00 93.62 89 ALA A N 1
ATOM 724 C CA . ALA A 1 89 ? 24.454 -21.699 -6.461 1.00 93.62 89 ALA A CA 1
ATOM 725 C C . ALA A 1 89 ? 24.907 -22.432 -7.724 1.00 93.62 89 ALA A C 1
ATOM 727 O O . ALA A 1 89 ? 24.102 -23.080 -8.393 1.00 93.62 89 ALA A O 1
ATOM 728 N N . VAL A 1 90 ? 26.199 -22.340 -8.034 1.00 92.25 90 VAL A N 1
ATOM 729 C CA . VAL A 1 90 ? 26.841 -23.152 -9.068 1.00 92.25 90 VAL A CA 1
ATOM 730 C C . VAL A 1 90 ? 27.707 -24.191 -8.377 1.00 92.25 90 VAL A C 1
ATOM 732 O O . VAL A 1 90 ? 28.625 -23.844 -7.633 1.00 92.25 90 VAL A O 1
ATOM 735 N N . SER A 1 91 ? 27.416 -25.463 -8.634 1.00 94.88 91 SER A N 1
ATOM 736 C CA . SER A 1 91 ? 28.220 -26.576 -8.137 1.00 94.88 91 SER A CA 1
ATOM 737 C C . SER A 1 91 ? 29.264 -26.976 -9.173 1.00 94.88 91 SER A C 1
ATOM 739 O O . SER A 1 91 ? 28.943 -27.128 -10.352 1.00 94.88 91 SER A O 1
ATOM 741 N N . ASN A 1 92 ? 30.512 -27.163 -8.746 1.00 90.88 92 ASN A N 1
ATOM 742 C CA . ASN A 1 92 ? 31.551 -27.725 -9.608 1.00 90.88 92 ASN A CA 1
ATOM 743 C C . ASN A 1 92 ? 31.527 -29.268 -9.601 1.00 90.88 92 ASN A C 1
ATOM 745 O O . ASN A 1 92 ? 30.814 -29.896 -8.817 1.00 90.88 92 ASN A O 1
ATOM 749 N N . MET A 1 93 ? 32.348 -29.887 -10.458 1.00 91.69 93 MET A N 1
ATOM 750 C CA . MET A 1 93 ? 32.465 -31.351 -10.571 1.00 91.69 93 MET A CA 1
ATOM 751 C C . MET A 1 93 ? 32.927 -32.039 -9.269 1.00 91.69 93 MET A C 1
ATOM 753 O O . MET A 1 93 ? 32.677 -33.225 -9.084 1.00 91.69 93 MET A O 1
ATOM 757 N N . PHE A 1 94 ? 33.560 -31.303 -8.350 1.00 92.25 94 PHE A N 1
ATOM 758 C CA . PHE A 1 94 ? 34.021 -31.804 -7.051 1.00 92.25 94 PHE A CA 1
ATOM 759 C C . PHE A 1 94 ? 32.969 -31.657 -5.935 1.00 92.25 94 PHE A C 1
ATOM 761 O O . PHE A 1 94 ? 33.271 -31.916 -4.774 1.00 92.25 94 PHE A O 1
ATOM 768 N N . GLY A 1 95 ? 31.746 -31.222 -6.261 1.00 89.38 95 GLY A N 1
ATOM 769 C CA . GLY A 1 95 ? 30.659 -31.040 -5.296 1.00 89.38 95 GLY A CA 1
ATOM 770 C C . GLY A 1 95 ? 30.750 -29.758 -4.461 1.00 89.38 95 GLY A C 1
ATOM 771 O O . GLY A 1 95 ? 29.951 -29.581 -3.544 1.00 89.38 95 GLY A O 1
ATOM 772 N N . MET A 1 96 ? 31.679 -28.844 -4.767 1.00 93.06 96 MET A N 1
ATOM 773 C CA . MET A 1 96 ? 31.743 -27.541 -4.098 1.00 93.06 96 MET A CA 1
ATOM 774 C C . MET A 1 96 ? 30.712 -26.588 -4.698 1.00 93.06 96 MET A C 1
ATOM 776 O O . MET A 1 96 ? 30.659 -26.414 -5.916 1.00 93.06 96 MET A O 1
ATOM 780 N N . SER A 1 97 ? 29.920 -25.965 -3.827 1.00 92.31 97 SER A N 1
ATOM 781 C CA . SER A 1 97 ? 28.843 -25.038 -4.173 1.00 92.31 97 SER A CA 1
ATOM 782 C C . SER A 1 97 ? 29.286 -23.590 -3.962 1.00 92.31 97 SER A C 1
ATOM 784 O O . SER A 1 97 ? 29.728 -23.230 -2.870 1.00 92.31 97 SER A O 1
ATOM 786 N N . TYR A 1 98 ? 29.160 -22.759 -4.999 1.00 92.56 98 TYR A N 1
ATOM 787 C CA . TYR A 1 98 ? 29.505 -21.337 -4.966 1.00 92.56 98 TYR A CA 1
ATOM 788 C C . TYR A 1 98 ? 28.252 -20.476 -5.161 1.00 92.56 98 TYR A C 1
ATOM 790 O O . TYR A 1 98 ? 27.612 -20.580 -6.213 1.00 92.56 98 TYR A O 1
ATOM 798 N N . PRO A 1 99 ? 27.880 -19.624 -4.189 1.00 92.62 99 PRO A N 1
ATOM 799 C CA . PRO A 1 99 ? 26.724 -18.748 -4.318 1.00 92.62 99 PRO A CA 1
ATOM 800 C C . PRO A 1 99 ? 27.037 -17.532 -5.202 1.00 92.62 99 PRO A C 1
ATOM 802 O O . PRO A 1 99 ? 28.047 -16.855 -5.023 1.00 92.62 99 PRO A O 1
ATOM 805 N N . PHE A 1 100 ? 26.120 -17.215 -6.111 1.00 92.50 100 PHE A N 1
ATOM 806 C CA . PHE A 1 100 ? 26.128 -16.030 -6.960 1.00 92.50 100 PHE A CA 1
ATOM 807 C C . PHE A 1 100 ? 24.848 -15.228 -6.746 1.00 92.50 100 PHE A C 1
ATOM 809 O O . PHE A 1 100 ? 23.737 -15.745 -6.864 1.00 92.50 100 PHE A O 1
ATOM 816 N N . THR A 1 101 ? 25.000 -13.940 -6.458 1.00 92.44 101 THR A N 1
ATOM 817 C CA . THR A 1 101 ? 23.872 -13.031 -6.236 1.00 92.44 101 THR A CA 1
ATOM 818 C C . THR A 1 101 ? 23.388 -12.458 -7.567 1.00 92.44 101 THR A C 1
ATOM 820 O O . THR A 1 101 ? 24.136 -11.773 -8.259 1.00 92.44 101 THR A O 1
ATOM 823 N N . LEU A 1 102 ? 22.130 -12.725 -7.924 1.00 90.50 102 LEU A N 1
ATOM 824 C CA . LEU A 1 102 ? 21.452 -12.148 -9.094 1.00 90.50 102 LEU A CA 1
ATOM 825 C C . LEU A 1 102 ? 20.929 -10.748 -8.804 1.00 90.50 102 LEU A C 1
ATOM 827 O O . LEU A 1 102 ? 20.975 -9.869 -9.660 1.00 90.50 102 LEU A O 1
ATOM 831 N N . GLN A 1 103 ? 20.390 -10.561 -7.603 1.00 91.00 103 GLN A N 1
ATOM 832 C CA . GLN A 1 103 ? 19.809 -9.302 -7.178 1.00 91.00 103 GLN A CA 1
ATOM 833 C C . GLN A 1 103 ? 20.005 -9.137 -5.680 1.00 91.00 103 GLN A C 1
ATOM 835 O O . GLN A 1 103 ? 19.762 -10.058 -4.901 1.00 91.00 103 GLN A O 1
ATOM 840 N N . TYR A 1 104 ? 20.423 -7.941 -5.293 1.00 91.94 104 TYR A N 1
ATOM 841 C CA . TYR A 1 104 ? 20.538 -7.543 -3.905 1.00 91.94 104 TYR A CA 1
ATOM 842 C C . TYR A 1 104 ? 19.887 -6.179 -3.725 1.00 91.94 104 TYR A C 1
ATOM 844 O O . TYR A 1 104 ? 20.250 -5.212 -4.396 1.00 91.94 104 TYR A O 1
ATOM 852 N N . GLN A 1 105 ? 18.923 -6.106 -2.820 1.00 91.56 105 GLN A N 1
ATOM 853 C CA . GLN A 1 105 ? 18.228 -4.886 -2.458 1.00 91.56 105 GLN A CA 1
ATOM 854 C C . GLN A 1 105 ? 18.050 -4.855 -0.945 1.00 91.56 105 GLN A C 1
ATOM 856 O O . GLN A 1 105 ? 17.466 -5.764 -0.360 1.00 91.56 105 GLN A O 1
ATOM 861 N N . ASN A 1 106 ? 18.546 -3.794 -0.311 1.00 92.12 106 ASN A N 1
ATOM 862 C CA . ASN A 1 106 ? 18.343 -3.573 1.116 1.00 92.12 106 ASN A CA 1
ATOM 863 C C . ASN A 1 106 ? 16.911 -3.114 1.390 1.00 92.12 106 ASN A C 1
ATOM 865 O O . ASN A 1 106 ? 16.384 -2.248 0.688 1.00 92.12 106 ASN A O 1
ATOM 869 N N . ALA A 1 107 ? 16.317 -3.650 2.457 1.00 92.56 107 ALA A N 1
ATOM 870 C CA . ALA A 1 107 ? 15.084 -3.102 2.997 1.00 92.56 107 ALA A CA 1
ATOM 871 C C . ALA A 1 107 ? 15.383 -1.778 3.710 1.00 92.56 107 ALA A C 1
ATOM 873 O O . ALA A 1 107 ? 16.320 -1.697 4.504 1.00 92.56 107 ALA A O 1
ATOM 874 N N . SER A 1 108 ? 14.585 -0.745 3.456 1.00 92.31 108 SER A N 1
ATOM 875 C CA . SER A 1 108 ? 14.719 0.537 4.152 1.00 92.31 108 SER A CA 1
ATOM 876 C C . SER A 1 108 ? 13.408 1.311 4.168 1.00 92.31 108 SER A C 1
ATOM 878 O O . SER A 1 108 ? 12.565 1.161 3.283 1.00 92.31 108 SER A O 1
ATOM 880 N N . PHE A 1 109 ? 13.230 2.153 5.183 1.00 91.38 109 PHE A N 1
ATOM 881 C CA . PHE A 1 109 ? 12.168 3.153 5.180 1.00 91.38 109 PHE A CA 1
ATOM 882 C C . PHE A 1 109 ? 12.623 4.399 4.412 1.00 91.38 109 PHE A C 1
ATOM 884 O O . PHE A 1 109 ? 13.791 4.780 4.447 1.00 91.38 109 PHE A O 1
ATOM 891 N N . ARG A 1 110 ? 11.686 5.023 3.703 1.00 89.75 110 ARG A N 1
ATOM 892 C CA . ARG A 1 110 ? 11.868 6.184 2.825 1.00 89.75 110 ARG A CA 1
ATOM 893 C C . ARG A 1 110 ? 10.814 7.249 3.121 1.00 89.75 110 ARG A C 1
ATOM 895 O O . ARG A 1 110 ? 10.210 7.779 2.195 1.00 89.75 110 ARG A O 1
ATOM 902 N N . PHE A 1 111 ? 10.590 7.555 4.398 1.00 88.00 111 PHE A N 1
ATOM 903 C CA . PHE A 1 111 ? 9.577 8.532 4.816 1.00 88.00 111 PHE A CA 1
ATOM 904 C C . PHE A 1 111 ? 9.779 9.921 4.189 1.00 88.00 111 PHE A C 1
ATOM 906 O O . PHE A 1 111 ? 8.810 10.581 3.856 1.00 88.00 111 PHE A O 1
ATOM 913 N N . GLU A 1 112 ? 11.017 10.332 3.909 1.00 84.81 112 GLU A N 1
ATOM 914 C CA . GLU A 1 112 ? 11.303 11.605 3.221 1.00 84.81 112 GLU A CA 1
ATOM 915 C C . GLU A 1 112 ? 10.818 11.657 1.760 1.00 84.81 112 GLU A C 1
ATOM 917 O O . GLU A 1 112 ? 10.690 12.731 1.180 1.00 84.81 112 GLU A O 1
ATOM 922 N N . LYS A 1 113 ? 10.597 10.496 1.133 1.00 84.50 113 LYS A N 1
ATOM 923 C CA . LYS A 1 113 ? 10.144 10.362 -0.265 1.00 84.50 113 LYS A CA 1
ATOM 924 C C . LYS A 1 113 ? 8.762 9.720 -0.356 1.00 84.50 113 LYS A C 1
ATOM 926 O O . LYS A 1 113 ? 8.343 9.299 -1.434 1.00 84.50 113 LYS A O 1
ATOM 931 N N . GLU A 1 114 ? 8.101 9.589 0.782 1.00 89.12 114 GLU A N 1
ATOM 932 C CA . GLU A 1 114 ? 6.796 8.979 0.908 1.00 89.12 114 GLU A CA 1
ATOM 933 C C . GLU A 1 114 ? 5.733 9.923 0.344 1.00 89.12 114 GLU A C 1
ATOM 935 O O . GLU A 1 114 ? 5.749 11.125 0.597 1.00 89.12 114 GLU A O 1
ATOM 940 N N . THR A 1 115 ? 4.826 9.380 -0.465 1.00 89.62 115 THR A N 1
ATOM 941 C CA . THR A 1 115 ? 3.688 10.141 -1.001 1.00 89.62 115 THR A CA 1
ATOM 942 C C . THR A 1 115 ? 2.377 9.339 -1.035 1.00 89.62 115 THR A C 1
ATOM 944 O O . THR A 1 115 ? 1.351 9.841 -1.498 1.00 89.62 115 THR A O 1
ATOM 947 N N . THR A 1 116 ? 2.365 8.093 -0.571 1.00 92.00 116 THR A N 1
ATOM 948 C 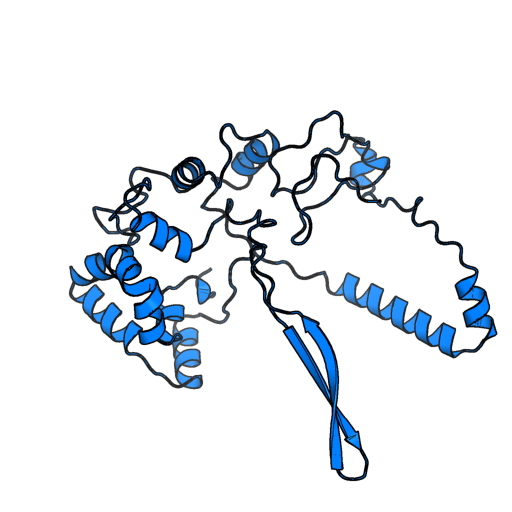CA . THR A 1 116 ? 1.218 7.177 -0.569 1.00 92.00 116 THR A CA 1
ATOM 949 C C . THR A 1 116 ? 0.318 7.242 0.676 1.00 92.00 116 THR A C 1
ATOM 951 O O . THR A 1 116 ? -0.867 6.937 0.562 1.00 92.00 116 THR A O 1
ATOM 954 N N . LEU A 1 117 ? 0.802 7.692 1.835 1.00 93.31 117 LEU A N 1
ATOM 955 C CA . LEU A 1 117 ? 0.096 7.711 3.124 1.00 93.31 117 LEU A CA 1
ATOM 956 C C . LEU A 1 117 ? -1.173 8.567 3.101 1.00 93.31 117 LEU A C 1
ATOM 958 O O . LEU A 1 117 ? -2.114 8.289 3.839 1.00 93.31 117 LEU A O 1
ATOM 962 N N . LYS A 1 118 ? -1.259 9.566 2.216 1.00 93.06 118 LYS A N 1
ATOM 963 C CA . LYS A 1 118 ? -2.504 10.324 2.035 1.00 93.06 118 LYS A CA 1
ATOM 964 C C . LYS A 1 118 ? -3.648 9.493 1.441 1.00 93.06 118 LYS A C 1
ATOM 966 O O . LYS A 1 118 ? -4.803 9.853 1.639 1.00 93.06 118 LYS A O 1
ATOM 971 N N . MET A 1 119 ? -3.360 8.399 0.728 1.00 94.25 119 MET A N 1
ATOM 972 C CA . MET A 1 119 ? -4.401 7.496 0.210 1.00 94.25 119 MET A CA 1
ATOM 973 C C . MET A 1 119 ? -4.985 6.654 1.331 1.00 94.25 119 MET A C 1
ATOM 975 O O . MET A 1 119 ? -6.182 6.724 1.586 1.00 94.25 119 MET A O 1
ATOM 979 N N . TYR A 1 120 ? -4.116 5.943 2.040 1.00 94.44 120 TYR A N 1
ATOM 980 C CA . TYR A 1 120 ? -4.365 5.337 3.338 1.00 94.44 120 TYR A CA 1
ATOM 981 C C . TYR A 1 120 ? -3.006 5.123 4.006 1.00 94.44 120 TYR A C 1
ATOM 983 O O . TYR A 1 120 ? -2.080 4.604 3.381 1.00 94.44 120 TYR A O 1
ATOM 991 N N . TRP A 1 121 ? -2.860 5.539 5.261 1.00 93.69 121 TRP A N 1
ATOM 992 C CA . TRP A 1 121 ? -1.573 5.515 5.965 1.00 93.69 121 TRP A CA 1
ATOM 993 C C . TRP A 1 121 ? -1.269 4.202 6.703 1.00 93.69 121 TRP A C 1
ATOM 995 O O . TRP A 1 121 ? -0.201 4.047 7.292 1.00 93.69 121 TRP A O 1
ATOM 1005 N N . GLY A 1 122 ? -2.185 3.234 6.646 1.00 93.00 122 GLY A N 1
ATOM 1006 C CA . GLY A 1 122 ? -2.030 1.938 7.299 1.00 93.00 122 GLY A CA 1
ATOM 1007 C C . GLY A 1 122 ? -2.478 1.899 8.763 1.00 93.00 122 GLY A C 1
ATOM 1008 O O . GLY A 1 122 ? -2.517 2.905 9.473 1.00 93.00 122 GLY A O 1
ATOM 1009 N N . LEU A 1 123 ? -2.744 0.676 9.233 1.00 93.19 123 LEU A N 1
ATOM 1010 C CA . LEU A 1 123 ? -3.254 0.388 10.578 1.00 93.19 123 LEU A CA 1
ATOM 1011 C C . LEU A 1 123 ? -2.339 0.916 11.695 1.00 93.19 123 LEU A C 1
ATOM 1013 O O . LEU A 1 123 ? -2.818 1.385 12.718 1.00 93.19 123 LEU A O 1
ATOM 1017 N N . ALA A 1 124 ? -1.019 0.876 11.505 1.00 92.75 124 ALA A N 1
ATOM 1018 C CA . ALA A 1 124 ? -0.053 1.392 12.478 1.00 92.75 124 ALA A CA 1
ATOM 1019 C C . ALA A 1 124 ? -0.276 2.884 12.801 1.00 92.75 124 ALA A C 1
ATOM 1021 O O . ALA A 1 124 ? -0.152 3.306 13.956 1.00 92.75 124 ALA A O 1
ATOM 1022 N N . CYS A 1 125 ? -0.641 3.678 11.793 1.00 94.25 125 CYS A N 1
ATOM 1023 C CA . CYS A 1 125 ? -0.958 5.088 11.972 1.00 94.25 125 CYS A CA 1
ATOM 1024 C C . CYS A 1 125 ? -2.339 5.278 12.609 1.00 94.25 125 CYS A C 1
ATOM 1026 O O . CYS A 1 125 ? -2.461 6.133 13.482 1.00 94.25 125 CYS A O 1
ATOM 1028 N N . ASP A 1 126 ? -3.334 4.445 12.281 1.00 95.31 126 ASP A N 1
ATOM 1029 C CA . ASP A 1 126 ? -4.640 4.457 12.963 1.00 95.31 126 ASP A CA 1
ATOM 1030 C C . ASP A 1 126 ? -4.496 4.165 14.468 1.00 95.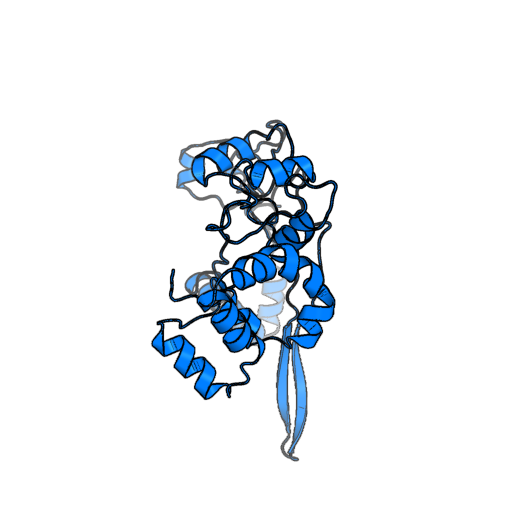31 126 ASP A C 1
ATOM 1032 O O . ASP A 1 126 ? -5.033 4.889 15.308 1.00 95.31 126 ASP A O 1
ATOM 1036 N N . LEU A 1 127 ? -3.706 3.144 14.817 1.00 95.50 127 LEU A N 1
ATOM 1037 C CA . LEU A 1 127 ? -3.395 2.763 16.199 1.00 95.50 127 LEU A CA 1
ATOM 1038 C C . LEU A 1 127 ? -2.683 3.893 16.961 1.00 95.50 127 LEU A C 1
ATOM 1040 O O . LEU A 1 127 ? -3.030 4.212 18.102 1.00 95.50 127 LEU A O 1
ATOM 1044 N N . THR A 1 128 ? -1.691 4.519 16.326 1.00 94.06 128 THR A N 1
ATOM 1045 C CA . THR A 1 128 ? -0.954 5.651 16.909 1.00 94.06 128 THR A CA 1
ATOM 1046 C C . THR A 1 128 ? -1.857 6.872 17.085 1.00 94.06 128 THR A C 1
ATOM 1048 O O . THR A 1 128 ? -1.873 7.485 18.151 1.00 94.06 128 THR A O 1
ATOM 1051 N N . ALA A 1 129 ? -2.663 7.211 16.075 1.00 94.56 129 ALA A N 1
ATOM 1052 C CA . ALA A 1 129 ? -3.588 8.334 16.142 1.00 94.56 129 ALA A CA 1
ATOM 1053 C C . ALA A 1 129 ? -4.582 8.151 17.293 1.00 94.56 129 ALA A C 1
ATOM 1055 O O . ALA A 1 129 ? -4.772 9.067 18.085 1.00 94.56 129 ALA A O 1
ATOM 1056 N N . ALA A 1 130 ? -5.134 6.954 17.473 1.00 93.31 130 ALA A N 1
ATOM 1057 C CA . ALA A 1 130 ? -6.064 6.688 18.562 1.00 93.31 130 ALA A CA 1
ATOM 1058 C C . ALA A 1 130 ? -5.433 6.707 19.967 1.00 93.31 130 ALA A C 1
ATOM 1060 O O . ALA A 1 130 ? -6.149 6.777 20.960 1.00 93.31 130 ALA A O 1
ATOM 1061 N N . THR A 1 131 ? -4.105 6.664 20.093 1.00 92.69 131 THR A N 1
ATOM 1062 C CA . THR A 1 131 ? -3.422 6.713 21.399 1.00 92.69 131 THR A CA 1
ATOM 1063 C C . THR A 1 131 ? -2.757 8.046 21.713 1.00 92.69 131 THR A C 1
ATOM 1065 O O . THR A 1 131 ? -2.455 8.315 22.877 1.00 92.69 131 THR A O 1
ATOM 1068 N N . HIS A 1 132 ? -2.544 8.899 20.714 1.00 92.25 132 HIS A N 1
ATOM 1069 C CA . HIS A 1 132 ? -2.010 10.241 20.907 1.00 92.25 132 HIS A CA 1
ATOM 1070 C C . HIS A 1 132 ? -3.105 11.227 21.315 1.00 92.25 132 HIS A C 1
ATOM 1072 O O . HIS A 1 132 ? -4.005 11.520 20.537 1.00 92.25 132 HIS A O 1
ATOM 1078 N N . ASN A 1 133 ? -2.969 11.812 22.507 1.00 91.31 133 ASN A N 1
ATOM 1079 C CA . ASN A 1 133 ? -3.936 12.762 23.074 1.00 91.31 133 ASN A CA 1
ATOM 1080 C C . ASN A 1 133 ? -4.170 14.015 22.213 1.00 91.31 133 ASN A C 1
ATOM 1082 O O . ASN A 1 133 ? -5.215 14.643 22.326 1.00 91.31 133 ASN A O 1
ATOM 1086 N N . THR A 1 134 ? -3.192 14.399 21.391 1.00 89.75 134 THR A N 1
ATOM 1087 C CA . THR A 1 134 ? -3.268 15.567 20.500 1.00 89.75 134 THR A CA 1
ATOM 1088 C C . THR A 1 134 ? -3.897 15.253 19.145 1.00 89.75 134 THR A C 1
ATOM 1090 O O . THR A 1 134 ? -4.057 16.158 18.328 1.00 89.75 134 THR A O 1
ATOM 1093 N N . SER A 1 135 ? -4.229 13.988 18.873 1.00 92.44 135 SER A N 1
ATOM 1094 C CA . SER A 1 135 ? -4.931 13.620 17.648 1.00 92.44 135 SER A CA 1
ATOM 1095 C C . SER A 1 135 ? -6.402 14.046 17.711 1.00 92.44 135 SER A C 1
ATOM 1097 O O . SER A 1 135 ? -6.914 14.465 18.746 1.00 92.44 135 SER A O 1
ATOM 1099 N N . GLN A 1 136 ? -7.109 13.915 16.588 1.00 92.38 136 GLN A N 1
ATOM 1100 C CA . GLN A 1 136 ? -8.557 14.136 16.535 1.00 92.38 136 GLN A CA 1
ATOM 1101 C C . GLN A 1 136 ? -9.384 12.936 17.026 1.00 92.38 136 GLN A C 1
ATOM 1103 O O . GLN A 1 136 ? -10.598 13.061 17.161 1.00 92.38 136 GLN A O 1
ATOM 1108 N N . ILE A 1 137 ? -8.756 11.779 17.264 1.00 95.25 137 ILE A N 1
ATOM 1109 C CA . ILE A 1 137 ? -9.436 10.533 17.650 1.00 95.25 137 ILE A CA 1
ATOM 1110 C C . ILE A 1 137 ? -8.857 9.872 18.921 1.00 95.25 137 ILE A C 1
ATOM 1112 O O . ILE A 1 137 ? -8.762 8.645 18.971 1.00 95.25 137 ILE A O 1
ATOM 1116 N N . PRO A 1 138 ? -8.449 10.626 19.960 1.00 95.50 138 PRO A N 1
ATOM 1117 C CA . PRO A 1 138 ? -7.747 10.065 21.106 1.00 95.50 138 PRO A CA 1
ATOM 1118 C C . PRO A 1 138 ? -8.675 9.179 21.943 1.00 95.50 138 PRO A C 1
ATOM 1120 O O . PRO A 1 138 ? -9.795 9.557 22.276 1.00 95.50 138 PRO A O 1
ATOM 1123 N N . GLY A 1 139 ? -8.193 7.998 22.317 1.00 95.38 139 GLY A N 1
ATOM 1124 C CA . GLY A 1 139 ? -8.918 7.044 23.152 1.00 95.38 139 GLY A CA 1
ATOM 1125 C C . GLY A 1 139 ? -10.118 6.375 22.476 1.00 95.38 139 GLY A C 1
ATOM 1126 O O . GLY A 1 139 ? -10.895 5.725 23.171 1.00 95.38 139 GLY A O 1
ATOM 1127 N N . LEU A 1 140 ? -10.300 6.539 21.160 1.00 96.50 140 LEU A N 1
ATOM 1128 C CA . LEU A 1 140 ? -11.460 6.013 20.439 1.00 96.50 140 LEU A CA 1
ATOM 1129 C C . LEU A 1 140 ? -11.217 4.608 19.872 1.00 96.50 140 LEU A C 1
ATOM 1131 O O . LEU A 1 140 ? -10.085 4.196 19.607 1.00 96.50 140 LEU A O 1
ATOM 1135 N N . SER A 1 141 ? -12.309 3.873 19.655 1.00 97.00 141 SER A N 1
ATOM 1136 C CA . SER A 1 141 ? -12.272 2.510 19.124 1.00 97.00 141 SER A CA 1
ATOM 1137 C C . SER A 1 141 ? -12.253 2.493 17.594 1.00 97.00 141 SER A C 1
ATOM 1139 O O . SER A 1 141 ? -12.945 3.270 16.943 1.00 97.00 141 SER A O 1
ATOM 1141 N N . LEU A 1 142 ? -11.518 1.554 16.999 1.00 96.62 142 LEU A N 1
ATOM 1142 C CA . LEU A 1 142 ? -11.558 1.258 15.562 1.00 96.62 142 LEU A CA 1
ATOM 1143 C C . LEU A 1 142 ? -12.610 0.190 15.210 1.00 96.62 142 LEU A C 1
ATOM 1145 O O . LEU A 1 142 ? -12.833 -0.102 14.034 1.00 96.62 142 LEU A O 1
ATOM 1149 N N . VAL A 1 143 ? -13.288 -0.383 16.208 1.00 96.69 143 VAL A N 1
ATOM 1150 C CA . VAL A 1 143 ? -14.389 -1.329 16.006 1.00 96.69 143 VAL A CA 1
ATOM 1151 C C . VAL A 1 143 ? -15.642 -0.548 15.612 1.00 96.69 143 VAL A C 1
ATOM 1153 O O . VAL A 1 143 ? -16.162 0.243 16.393 1.00 96.69 143 VAL A O 1
ATOM 1156 N N . ARG A 1 144 ? -16.150 -0.777 14.394 1.00 94.94 144 ARG A N 1
ATOM 1157 C CA . ARG A 1 144 ? -17.259 0.010 13.813 1.00 94.94 144 ARG A CA 1
ATOM 1158 C C . ARG A 1 144 ? -18.556 -0.037 14.621 1.00 94.94 144 ARG A C 1
ATOM 1160 O O . ARG A 1 144 ? -19.322 0.915 14.579 1.00 94.94 144 ARG A O 1
ATOM 1167 N N . SER A 1 145 ? -18.813 -1.139 15.323 1.00 94.75 145 SER A N 1
ATOM 1168 C CA . SER A 1 145 ? -19.998 -1.298 16.174 1.00 94.75 145 SER A CA 1
ATOM 1169 C C . SER A 1 145 ? -19.856 -0.641 17.551 1.00 94.75 145 SER A C 1
ATOM 1171 O O . SER A 1 145 ? -20.823 -0.637 18.308 1.00 94.75 145 SER A O 1
ATOM 1173 N N . SER A 1 146 ? -18.674 -0.114 17.895 1.00 96.25 146 SER A N 1
ATOM 1174 C CA . SER A 1 146 ? -18.457 0.575 19.166 1.00 96.25 146 SER A CA 1
ATOM 1175 C C . SER A 1 146 ? -19.248 1.886 19.205 1.00 96.25 146 SER A C 1
ATOM 1177 O O . SER A 1 146 ? -19.215 2.645 18.232 1.00 96.25 146 SER A O 1
ATOM 1179 N N . PRO A 1 147 ? -19.881 2.238 20.338 1.00 94.81 147 PRO A N 1
ATOM 1180 C CA . PRO A 1 147 ? -20.489 3.558 20.512 1.00 94.81 147 PRO A CA 1
ATOM 1181 C C . PRO A 1 147 ? -19.457 4.698 20.460 1.00 94.81 147 PRO A C 1
ATOM 1183 O O . PRO A 1 147 ? -19.816 5.844 20.207 1.00 94.81 147 PRO A O 1
ATOM 1186 N N . SER A 1 148 ? -18.176 4.393 20.685 1.00 95.38 148 SER A N 1
ATOM 1187 C CA . SER A 1 148 ? -17.051 5.330 20.617 1.00 95.38 148 SER A CA 1
ATOM 1188 C C . SER A 1 148 ? -1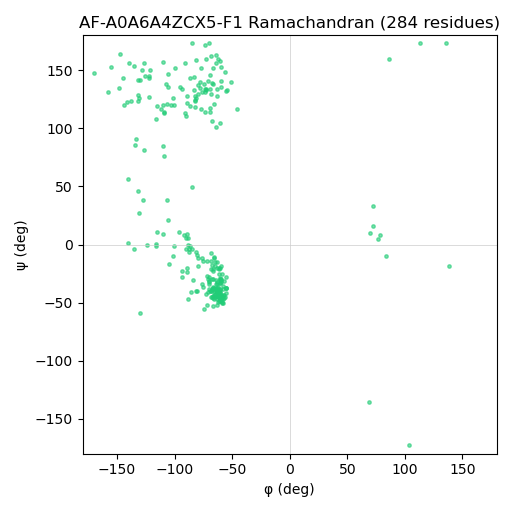6.190 5.108 19.369 1.00 95.38 148 SER A C 1
ATOM 1190 O O . SER A 1 148 ? -14.961 5.168 19.443 1.00 95.38 148 SER A O 1
ATOM 1192 N N . TYR A 1 149 ? -16.813 4.789 18.231 1.00 97.38 149 TYR A N 1
ATOM 1193 C CA . TYR A 1 149 ? -16.089 4.569 16.981 1.00 97.38 149 TYR A CA 1
ATOM 1194 C C . TYR A 1 149 ? -15.362 5.843 16.516 1.00 97.38 149 TYR A C 1
ATOM 1196 O O . TYR A 1 149 ? -15.964 6.910 16.383 1.00 97.38 149 TYR A O 1
ATOM 1204 N N . ALA A 1 150 ? -14.064 5.716 16.234 1.00 96.50 150 ALA A N 1
ATOM 1205 C CA . ALA A 1 150 ? -13.143 6.819 15.973 1.00 96.50 150 ALA A CA 1
ATOM 1206 C C . ALA A 1 150 ? -13.595 7.745 14.840 1.00 96.50 150 ALA A C 1
ATOM 1208 O O . ALA A 1 150 ? -13.439 8.960 14.928 1.00 96.50 150 ALA A O 1
ATOM 1209 N N . PHE A 1 151 ? -14.198 7.179 13.796 1.00 95.44 151 PHE A N 1
ATOM 1210 C CA . PHE A 1 151 ? -14.597 7.909 12.593 1.00 95.44 151 PHE A CA 1
ATOM 1211 C C . PHE A 1 151 ? -16.112 8.143 12.506 1.00 95.44 151 PHE A C 1
ATOM 1213 O O . PHE A 1 151 ? -16.640 8.374 11.423 1.00 95.44 151 PHE A O 1
ATOM 1220 N N . ALA A 1 152 ? -16.834 8.081 13.632 1.00 95.00 152 ALA A N 1
ATOM 1221 C CA . ALA A 1 152 ? -18.268 8.384 13.657 1.00 95.00 152 ALA A CA 1
ATOM 1222 C C . ALA A 1 152 ? -18.555 9.871 13.371 1.00 95.00 152 ALA A C 1
ATOM 1224 O O . ALA A 1 152 ? -19.490 10.190 12.643 1.00 95.00 152 ALA A O 1
ATOM 1225 N N . ASN A 1 153 ? -17.726 10.770 13.916 1.00 93.88 153 ASN A N 1
ATOM 1226 C CA . ASN A 1 153 ? -17.914 12.228 13.835 1.00 93.88 153 ASN A CA 1
ATOM 1227 C C . ASN A 1 153 ? -16.803 12.954 13.057 1.00 93.88 153 ASN A C 1
ATOM 1229 O O . ASN A 1 153 ? -16.839 14.174 12.917 1.00 93.88 153 ASN A O 1
ATOM 1233 N N . THR A 1 154 ? -15.795 12.228 12.574 1.00 95.00 154 THR A N 1
ATOM 1234 C CA . THR A 1 154 ? -14.695 12.779 11.777 1.00 95.00 154 THR A CA 1
ATOM 1235 C C . THR A 1 154 ? -14.351 11.831 10.638 1.00 95.00 154 THR A C 1
ATOM 1237 O O . THR A 1 154 ? -14.606 10.632 10.714 1.00 95.00 154 THR A O 1
ATOM 1240 N N . SER A 1 155 ? -13.758 12.363 9.574 1.00 94.94 155 SER A N 1
ATOM 1241 C CA . SER A 1 155 ? -13.240 11.559 8.466 1.00 94.94 155 SER A CA 1
ATOM 1242 C C . SER A 1 155 ? -11.737 11.371 8.611 1.00 94.94 155 SER A C 1
ATOM 1244 O O . SER A 1 155 ? -11.045 12.254 9.122 1.00 94.94 155 SER A O 1
ATOM 1246 N N . LEU A 1 156 ? -11.201 10.271 8.081 1.00 95.44 156 LEU A N 1
ATOM 1247 C CA . LEU A 1 156 ? -9.753 10.072 8.054 1.00 95.44 156 LEU A CA 1
ATOM 1248 C C . LEU A 1 156 ? -9.043 11.186 7.260 1.00 95.44 156 LEU A C 1
ATOM 1250 O O . LEU A 1 156 ? -7.985 11.640 7.677 1.00 95.44 156 LEU A O 1
ATOM 1254 N N . ALA A 1 157 ? -9.670 11.745 6.218 1.00 95.38 157 ALA A N 1
ATOM 1255 C CA . ALA A 1 157 ? -9.176 12.944 5.534 1.00 95.38 157 ALA A CA 1
ATOM 1256 C C . ALA A 1 157 ? -8.966 14.143 6.484 1.00 95.38 157 ALA A C 1
ATOM 1258 O O . ALA A 1 157 ? -7.964 14.844 6.371 1.00 95.38 157 ALA A O 1
ATOM 1259 N N . SER A 1 158 ? -9.887 14.386 7.426 1.00 95.38 158 SER A N 1
ATOM 1260 C CA . SER A 1 158 ? -9.739 15.448 8.436 1.00 95.38 158 SER A CA 1
ATOM 1261 C C . SER A 1 158 ? -8.571 15.165 9.377 1.00 95.38 158 SER A C 1
ATOM 1263 O O . SER A 1 158 ? -7.759 16.055 9.634 1.00 95.38 158 SER A O 1
ATOM 1265 N N . VAL A 1 159 ? -8.444 13.916 9.834 1.00 96.00 159 VAL A N 1
ATOM 1266 C CA . VAL A 1 159 ? -7.335 13.494 10.700 1.00 96.00 159 VAL A CA 1
ATOM 1267 C C . VAL A 1 159 ? -5.990 13.658 9.980 1.00 96.00 159 VAL A C 1
ATOM 1269 O O . VAL A 1 159 ? -5.042 14.179 10.564 1.00 96.00 159 VAL A O 1
ATOM 1272 N N . LEU A 1 160 ? -5.918 13.300 8.693 1.00 95.62 160 LEU A N 1
ATOM 1273 C CA . LEU A 1 160 ? -4.727 13.470 7.855 1.00 95.62 160 LEU A CA 1
ATOM 1274 C C . LEU A 1 160 ? -4.346 14.943 7.663 1.00 95.62 160 LEU A C 1
ATOM 1276 O O . LEU A 1 160 ? -3.157 15.257 7.656 1.00 95.62 160 LEU A O 1
ATOM 1280 N N . ARG A 1 161 ? -5.323 15.855 7.538 1.00 95.44 161 ARG A N 1
ATOM 1281 C CA . ARG A 1 161 ? -5.054 17.306 7.491 1.00 95.44 161 ARG A CA 1
ATOM 1282 C C . ARG A 1 161 ? -4.526 17.817 8.822 1.00 95.44 161 ARG A C 1
ATOM 1284 O O . ARG A 1 161 ? -3.548 18.554 8.846 1.00 95.44 161 ARG A O 1
ATOM 1291 N N . ALA A 1 162 ? -5.145 17.403 9.926 1.00 94.06 162 ALA A N 1
ATOM 1292 C CA . ALA A 1 162 ? -4.729 17.814 11.263 1.00 94.06 162 ALA A CA 1
ATOM 1293 C C . ALA A 1 162 ? -3.315 17.330 11.620 1.00 94.06 162 ALA A C 1
ATOM 1295 O O . ALA A 1 162 ? -2.593 18.032 12.319 1.00 94.06 162 ALA A O 1
ATOM 1296 N N . ASN A 1 163 ? -2.909 16.163 11.110 1.00 92.88 163 ASN A N 1
ATOM 1297 C CA . ASN A 1 163 ? -1.558 15.623 11.284 1.00 92.88 163 ASN A CA 1
ATOM 1298 C C . ASN A 1 163 ? -0.553 16.122 10.218 1.00 92.88 163 ASN A C 1
ATOM 1300 O O . ASN A 1 163 ? 0.612 15.743 10.231 1.00 92.88 163 ASN A O 1
ATOM 1304 N N . GLY A 1 164 ? -0.984 16.948 9.259 1.00 91.50 164 GLY A N 1
ATOM 1305 C CA . GLY A 1 164 ? -0.114 17.502 8.216 1.00 91.50 164 GLY A CA 1
ATOM 1306 C C . GLY A 1 164 ? 0.264 16.541 7.080 1.00 91.50 164 GLY A C 1
ATOM 1307 O O . GLY A 1 164 ? 1.025 16.924 6.198 1.00 91.50 164 GLY A O 1
ATOM 1308 N N . THR A 1 165 ? -0.272 15.316 7.048 1.00 92.31 165 THR A N 1
ATOM 1309 C CA . THR A 1 165 ? -0.065 14.362 5.939 1.00 92.31 165 THR A CA 1
ATOM 1310 C C . THR A 1 165 ? -0.792 14.798 4.664 1.00 92.31 165 THR A C 1
ATOM 1312 O O . THR A 1 165 ? -0.323 14.547 3.555 1.00 92.31 165 THR A O 1
ATOM 1315 N N . LEU A 1 166 ? -1.955 15.438 4.812 1.00 93.56 166 LEU A N 1
ATOM 1316 C CA . LEU A 1 166 ? -2.742 15.969 3.701 1.00 93.56 166 LEU A CA 1
ATOM 1317 C C . LEU A 1 166 ? -2.690 17.505 3.737 1.00 93.56 166 LEU A C 1
ATOM 1319 O O . LEU A 1 166 ? -3.138 18.081 4.732 1.00 93.56 166 LEU A O 1
ATOM 1323 N N . PRO A 1 167 ? -2.181 18.184 2.691 1.00 91.31 167 PRO A N 1
ATOM 1324 C CA . PRO A 1 167 ? -2.186 19.643 2.637 1.00 91.31 167 PRO A CA 1
ATOM 1325 C C . PRO A 1 167 ? -3.605 20.220 2.713 1.00 91.31 167 PRO A C 1
ATOM 1327 O O . PRO A 1 167 ? -4.595 19.588 2.330 1.00 91.31 167 PRO A O 1
ATOM 1330 N N . SER A 1 168 ? -3.701 21.442 3.231 1.00 91.12 168 SER A N 1
ATOM 1331 C CA . SER A 1 168 ? -4.943 22.205 3.308 1.00 91.12 168 SER A CA 1
ATOM 1332 C C . SER A 1 168 ? -4.632 23.689 3.072 1.00 91.12 168 SER A C 1
ATOM 1334 O O . SER A 1 168 ? -3.885 24.260 3.869 1.00 91.12 168 SER A O 1
ATOM 1336 N N . PRO A 1 169 ? -5.203 24.341 2.037 1.00 92.00 169 PRO A N 1
ATOM 1337 C CA . PRO A 1 169 ? -6.173 23.810 1.068 1.00 92.00 169 PRO A CA 1
ATOM 1338 C C . PRO A 1 169 ? -5.567 22.755 0.127 1.00 92.00 169 PRO A C 1
ATOM 1340 O O . PRO A 1 169 ? -4.355 22.660 0.007 1.00 92.00 169 PRO A O 1
ATOM 1343 N N . LEU A 1 170 ? -6.416 21.959 -0.534 1.00 91.19 170 LEU A N 1
ATOM 1344 C CA . LEU A 1 170 ? -5.962 20.995 -1.541 1.00 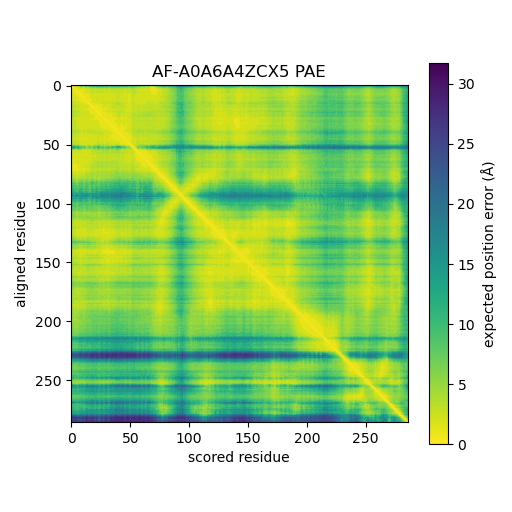91.19 170 LEU A CA 1
ATOM 1345 C C . LEU A 1 170 ? -5.619 21.707 -2.853 1.00 91.19 170 LEU A C 1
ATOM 1347 O O . LEU A 1 170 ? -6.449 22.444 -3.388 1.00 91.19 170 LEU A O 1
ATOM 1351 N N . GLY A 1 171 ? -4.449 21.413 -3.421 1.00 88.62 171 GLY A N 1
ATOM 1352 C CA . GLY A 1 171 ? -4.138 21.760 -4.807 1.00 88.62 171 GLY A CA 1
ATOM 1353 C C . GLY A 1 171 ? -5.078 21.111 -5.833 1.00 88.62 171 GLY A C 1
ATOM 1354 O O . GLY A 1 171 ? -5.701 20.074 -5.589 1.00 88.62 171 GLY A O 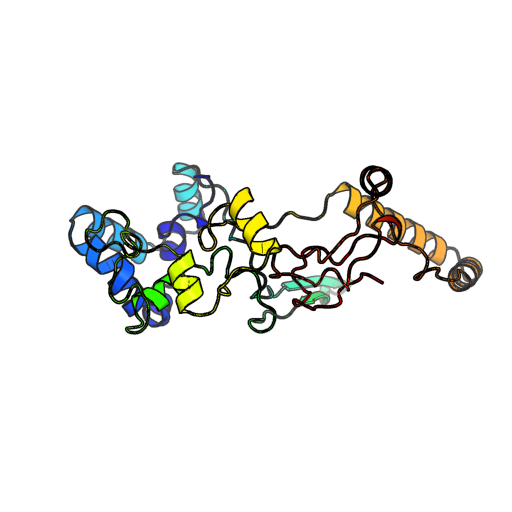1
ATOM 1355 N N . ASN A 1 172 ? -5.158 21.713 -7.024 1.00 87.38 172 ASN A N 1
ATOM 1356 C CA . ASN A 1 172 ? -6.111 21.325 -8.072 1.00 87.38 172 ASN A CA 1
ATOM 1357 C C . ASN A 1 172 ? -6.025 19.841 -8.472 1.00 87.38 172 ASN A C 1
ATOM 1359 O O . ASN A 1 172 ? -7.062 19.225 -8.717 1.00 87.38 172 ASN A O 1
ATOM 1363 N N . ALA A 1 173 ? -4.825 19.244 -8.516 1.00 87.06 173 ALA A N 1
ATOM 1364 C CA . ALA A 1 173 ? -4.688 17.832 -8.882 1.00 87.06 173 ALA A CA 1
ATOM 1365 C C . ALA A 1 173 ? -5.293 16.912 -7.810 1.00 87.06 173 ALA A C 1
ATOM 1367 O O . ALA A 1 173 ? -5.979 15.946 -8.141 1.00 87.06 173 ALA A O 1
ATOM 1368 N N . PHE A 1 174 ? -5.125 17.248 -6.528 1.00 91.56 174 PHE A N 1
ATOM 1369 C CA . PHE A 1 174 ? -5.766 16.525 -5.429 1.00 91.56 174 PHE A CA 1
ATOM 1370 C C . PHE A 1 174 ? -7.274 16.747 -5.363 1.00 91.56 174 PHE A C 1
ATOM 1372 O O . PHE A 1 174 ? -7.989 15.811 -5.021 1.00 91.56 174 PHE A O 1
ATOM 1379 N N . VAL A 1 175 ? -7.781 17.922 -5.745 1.00 92.44 175 VAL A N 1
ATOM 1380 C CA . VAL A 1 175 ? -9.233 18.138 -5.884 1.00 92.44 175 VAL A CA 1
ATOM 1381 C C . VAL A 1 175 ? -9.816 17.207 -6.951 1.00 92.44 175 VAL A C 1
ATOM 1383 O O . VAL A 1 175 ? -10.796 16.513 -6.690 1.00 92.44 175 VAL A O 1
ATOM 1386 N N . VAL A 1 176 ? -9.190 17.135 -8.131 1.00 91.12 176 VAL A N 1
ATOM 1387 C CA . VAL A 1 176 ? -9.615 16.219 -9.204 1.00 91.12 176 VAL A CA 1
ATOM 1388 C C . VAL A 1 176 ? -9.531 14.766 -8.743 1.00 91.12 176 VAL A C 1
ATOM 1390 O O . VAL A 1 176 ? -10.478 14.005 -8.929 1.00 91.12 176 VAL A O 1
ATOM 1393 N N . MET A 1 177 ? -8.431 14.385 -8.094 1.00 91.19 177 MET A N 1
ATOM 1394 C CA . MET A 1 177 ? -8.254 13.035 -7.570 1.00 91.19 177 MET A CA 1
ATOM 1395 C C . MET A 1 177 ? -9.329 12.667 -6.549 1.00 91.19 177 MET A C 1
ATOM 1397 O O . MET A 1 177 ? -9.915 11.594 -6.657 1.00 91.19 177 MET A O 1
ATOM 1401 N N . GLN A 1 178 ? -9.624 13.560 -5.602 1.00 93.81 178 GLN A N 1
ATOM 1402 C CA . GLN A 1 178 ? -10.649 13.332 -4.589 1.00 93.81 178 GLN A CA 1
ATOM 1403 C C . GLN A 1 178 ? -12.037 13.164 -5.223 1.00 93.81 178 GLN A C 1
ATOM 1405 O O . GLN A 1 178 ? -12.830 12.342 -4.772 1.00 93.81 178 GLN A O 1
ATOM 1410 N N . ASN A 1 179 ? -12.328 13.915 -6.288 1.00 94.56 179 ASN A N 1
ATOM 1411 C CA . ASN A 1 179 ? -13.601 13.821 -7.001 1.00 94.56 179 ASN A CA 1
ATOM 1412 C C . ASN A 1 179 ? -13.749 12.513 -7.795 1.00 94.56 179 ASN A C 1
ATOM 1414 O O . ASN A 1 179 ? -14.866 12.031 -7.953 1.00 94.56 179 ASN A O 1
ATOM 1418 N N . ILE A 1 180 ? -12.647 11.948 -8.302 1.00 94.50 180 ILE A N 1
ATOM 1419 C CA . ILE A 1 180 ? -12.664 10.721 -9.115 1.00 94.50 180 ILE A CA 1
ATOM 1420 C C . ILE A 1 180 ? -12.561 9.461 -8.248 1.00 94.50 180 ILE A C 1
ATOM 1422 O O . ILE A 1 180 ? -13.297 8.504 -8.469 1.00 94.50 180 ILE A O 1
ATOM 1426 N N . LEU A 1 181 ? -11.629 9.437 -7.292 1.00 93.44 181 LEU A N 1
ATOM 1427 C CA . LEU A 1 181 ? -11.324 8.250 -6.484 1.00 93.44 181 LEU A CA 1
ATOM 1428 C C . LEU A 1 181 ? -12.095 8.207 -5.163 1.00 93.44 181 LEU A C 1
ATOM 1430 O O . LEU A 1 181 ? -12.266 7.131 -4.596 1.00 93.44 181 LEU A O 1
ATOM 1434 N N . GLY A 1 182 ? -12.549 9.360 -4.672 1.00 94.00 182 GLY A N 1
ATOM 1435 C CA . GLY A 1 182 ? -13.149 9.504 -3.352 1.00 94.00 182 GLY A CA 1
ATOM 1436 C C . GLY A 1 182 ? -12.206 10.147 -2.325 1.00 94.00 182 GLY A C 1
ATOM 1437 O O . GLY A 1 182 ? -11.137 10.659 -2.666 1.00 94.00 182 GLY A O 1
ATOM 1438 N N . PRO A 1 183 ? -12.614 10.184 -1.046 1.00 94.56 183 PRO A N 1
ATOM 1439 C CA . PRO A 1 183 ? -11.881 10.891 -0.005 1.00 94.56 183 PRO A CA 1
ATOM 1440 C C . PRO A 1 183 ? -10.513 10.260 0.289 1.00 94.56 183 PRO A C 1
ATOM 1442 O O . PRO A 1 183 ? -10.380 9.044 0.430 1.00 94.56 183 PRO A O 1
ATOM 1445 N N . PHE A 1 184 ? -9.502 11.114 0.470 1.00 95.50 184 PHE A N 1
ATOM 1446 C CA . PHE A 1 184 ? -8.198 10.719 1.008 1.00 95.50 184 PHE A CA 1
ATOM 1447 C C . PHE A 1 184 ? -8.340 10.035 2.378 1.00 95.50 184 PHE A C 1
ATOM 1449 O O . PHE A 1 184 ? -9.241 10.343 3.159 1.00 95.50 184 PHE A O 1
ATOM 1456 N N . GLY A 1 185 ? -7.444 9.099 2.674 1.00 94.75 185 GLY A N 1
ATOM 1457 C CA . GLY A 1 185 ? -7.551 8.195 3.818 1.00 94.75 185 GLY A CA 1
ATOM 1458 C C . GLY A 1 185 ? -8.426 6.962 3.566 1.00 94.75 185 GLY A C 1
ATOM 1459 O O . GLY A 1 185 ? -8.437 6.057 4.389 1.00 94.75 185 GLY A O 1
ATOM 1460 N N . SER A 1 186 ? -9.158 6.885 2.455 1.00 93.69 186 SER A N 1
ATOM 1461 C CA . SER A 1 186 ? -10.025 5.740 2.138 1.00 93.69 186 SER A CA 1
ATOM 1462 C C . SER A 1 186 ? -9.810 5.203 0.723 1.00 93.69 186 SER A C 1
ATOM 1464 O O . SER A 1 186 ? -10.728 4.644 0.129 1.00 93.69 186 SER A O 1
ATOM 1466 N N . VAL A 1 187 ? -8.604 5.386 0.178 1.00 94.31 187 VAL A N 1
ATOM 1467 C CA . VAL A 1 187 ? -8.232 4.910 -1.159 1.00 94.31 187 VAL A CA 1
ATOM 1468 C C . VAL A 1 187 ? -7.250 3.750 -1.033 1.00 94.31 187 VAL A C 1
ATOM 1470 O O . VAL A 1 187 ? -6.103 3.935 -0.623 1.00 94.31 187 VAL A O 1
ATOM 1473 N N . ASP A 1 188 ? -7.691 2.563 -1.440 1.00 91.81 188 ASP A N 1
ATOM 1474 C CA . ASP A 1 188 ? -6.856 1.365 -1.462 1.00 91.81 188 ASP A CA 1
ATOM 1475 C C . ASP A 1 188 ? -5.980 1.344 -2.719 1.00 91.81 188 ASP A C 1
ATOM 1477 O O . ASP A 1 188 ? -6.470 1.423 -3.849 1.00 91.81 188 ASP A O 1
ATOM 1481 N N . MET A 1 189 ? -4.667 1.204 -2.533 1.00 91.25 189 MET A N 1
ATOM 1482 C CA . MET A 1 189 ? -3.716 1.102 -3.640 1.00 91.25 189 MET A CA 1
ATOM 1483 C C . MET A 1 189 ? -3.210 -0.323 -3.816 1.00 91.25 189 MET A C 1
ATOM 1485 O O . MET A 1 189 ? -2.793 -0.974 -2.859 1.00 91.25 189 MET A O 1
ATOM 1489 N N . TYR A 1 190 ? -3.169 -0.776 -5.065 1.00 89.88 190 TYR A N 1
ATOM 1490 C CA . TYR A 1 190 ? -2.629 -2.072 -5.457 1.00 89.88 190 TYR A CA 1
ATOM 1491 C C . TYR A 1 190 ? -1.510 -1.893 -6.481 1.00 89.88 190 TYR A C 1
ATOM 1493 O O . TYR A 1 190 ? -1.533 -0.988 -7.317 1.00 89.88 190 TYR A O 1
ATOM 1501 N N . TYR A 1 191 ? -0.504 -2.759 -6.401 1.00 87.31 191 TYR A N 1
ATOM 1502 C CA . TYR A 1 191 ? 0.585 -2.775 -7.365 1.00 87.31 191 TYR A CA 1
ATOM 1503 C C . TYR A 1 191 ? 0.161 -3.549 -8.612 1.00 87.31 191 TYR A C 1
ATOM 1505 O O . TYR A 1 191 ? -0.264 -4.699 -8.520 1.00 87.31 191 TYR A O 1
ATOM 1513 N N . ILE A 1 192 ? 0.322 -2.936 -9.783 1.00 88.44 192 ILE A N 1
ATOM 1514 C CA . ILE A 1 192 ? 0.112 -3.605 -11.067 1.00 88.44 192 ILE A CA 1
ATOM 1515 C C . ILE A 1 192 ? 1.486 -3.985 -11.632 1.00 88.44 192 ILE A C 1
ATOM 1517 O O . ILE A 1 192 ? 2.314 -3.097 -11.862 1.00 88.44 192 ILE A O 1
ATOM 1521 N N . PRO A 1 193 ? 1.765 -5.281 -11.865 1.00 88.06 193 PRO A N 1
ATOM 1522 C CA . PRO A 1 193 ? 3.035 -5.694 -12.438 1.00 88.06 193 PRO A CA 1
ATOM 1523 C C . PRO A 1 193 ? 3.168 -5.212 -13.884 1.00 88.06 193 PRO A C 1
ATOM 1525 O O . PRO A 1 193 ? 2.187 -5.098 -14.618 1.00 88.06 193 PRO A O 1
ATOM 1528 N N . CYS A 1 194 ? 4.409 -4.993 -14.326 1.00 89.75 194 CYS A N 1
ATOM 1529 C CA . CYS A 1 194 ? 4.681 -4.683 -15.729 1.00 89.75 194 CYS A CA 1
ATOM 1530 C C . CYS A 1 194 ? 4.101 -5.788 -16.644 1.00 89.75 194 CYS A C 1
ATOM 1532 O O . CYS A 1 194 ? 4.346 -6.975 -16.358 1.00 89.75 194 CYS A O 1
ATOM 1534 N N . PRO A 1 195 ? 3.370 -5.425 -17.722 1.00 95.06 195 PRO A N 1
ATOM 1535 C CA . PRO A 1 195 ? 2.753 -6.383 -18.634 1.00 95.06 195 PRO A CA 1
ATOM 1536 C C . PRO A 1 195 ? 3.740 -7.438 -19.131 1.00 95.06 195 PRO A C 1
ATOM 1538 O O . PRO A 1 195 ? 4.901 -7.139 -19.427 1.00 95.06 195 PRO A O 1
ATOM 1541 N N . LEU A 1 196 ? 3.280 -8.688 -19.219 1.00 95.12 196 LEU A N 1
ATOM 1542 C CA . LEU A 1 196 ? 4.127 -9.805 -19.634 1.00 95.12 196 LEU A CA 1
ATOM 1543 C C . LEU A 1 196 ? 4.731 -9.566 -21.020 1.00 95.12 196 LEU A C 1
ATOM 1545 O O . LEU A 1 196 ? 5.933 -9.752 -21.184 1.00 95.12 196 LEU A O 1
ATOM 1549 N N . ASP A 1 197 ? 3.934 -9.074 -21.965 1.00 96.06 197 ASP A N 1
ATOM 1550 C CA . ASP A 1 197 ? 4.371 -8.827 -23.340 1.00 96.06 197 ASP A CA 1
ATOM 1551 C C . ASP A 1 197 ? 5.490 -7.786 -23.413 1.00 96.06 197 ASP A C 1
ATOM 1553 O O . ASP A 1 197 ? 6.479 -7.989 -24.112 1.00 96.06 197 ASP A O 1
ATOM 1557 N N . ALA A 1 198 ? 5.405 -6.716 -22.614 1.00 94.12 198 ALA A N 1
ATOM 1558 C CA . ALA A 1 198 ? 6.464 -5.712 -22.523 1.00 94.12 198 ALA A CA 1
ATOM 1559 C C . ALA A 1 198 ? 7.763 -6.319 -21.967 1.00 94.12 198 ALA A C 1
ATOM 1561 O O . ALA A 1 198 ? 8.845 -6.109 -22.521 1.00 94.12 198 ALA A O 1
ATOM 1562 N N . LYS A 1 199 ? 7.665 -7.137 -20.909 1.00 95.25 199 LYS A N 1
ATOM 1563 C CA . LYS A 1 199 ? 8.824 -7.854 -20.351 1.00 95.25 199 LYS A CA 1
ATOM 1564 C C . LYS A 1 199 ? 9.429 -8.831 -21.361 1.00 95.25 199 LYS A C 1
ATOM 1566 O O . LYS A 1 199 ? 10.653 -8.934 -21.446 1.00 95.25 199 LYS A O 1
ATOM 1571 N N . LEU A 1 200 ? 8.595 -9.545 -22.118 1.00 96.62 200 LEU A N 1
ATOM 1572 C CA . LEU A 1 200 ? 9.037 -10.480 -23.151 1.00 96.62 200 LEU A CA 1
ATOM 1573 C C . LEU A 1 200 ? 9.720 -9.754 -24.306 1.00 96.62 200 LEU A C 1
ATOM 1575 O O . LEU A 1 200 ? 10.798 -10.186 -24.704 1.00 96.62 200 LEU A O 1
ATOM 1579 N N . ALA A 1 201 ? 9.166 -8.638 -24.778 1.00 96.25 201 ALA A N 1
ATOM 1580 C CA . ALA A 1 201 ? 9.770 -7.823 -25.826 1.00 96.25 201 ALA A CA 1
ATOM 1581 C C . ALA A 1 201 ? 11.165 -7.332 -25.413 1.00 96.25 201 ALA A C 1
ATOM 1583 O O . ALA A 1 201 ? 12.136 -7.554 -26.132 1.00 96.25 201 ALA A O 1
ATOM 1584 N N . VAL A 1 202 ? 11.305 -6.761 -24.209 1.00 95.31 202 VAL A N 1
ATOM 1585 C CA . VAL A 1 202 ? 12.614 -6.329 -23.684 1.00 95.31 202 VAL A CA 1
ATOM 1586 C C . VAL A 1 202 ? 13.575 -7.511 -23.567 1.00 95.31 202 VAL A C 1
ATOM 1588 O O . VAL A 1 202 ? 14.724 -7.426 -24.003 1.00 95.31 202 VAL A O 1
ATOM 1591 N N . ARG A 1 203 ? 13.115 -8.643 -23.019 1.00 95.88 203 ARG A N 1
ATOM 1592 C CA . ARG A 1 203 ? 13.935 -9.854 -22.897 1.00 95.88 203 ARG A CA 1
ATOM 1593 C C . ARG A 1 203 ? 14.413 -10.348 -24.260 1.00 95.88 203 ARG A C 1
ATOM 1595 O O . ARG A 1 203 ? 15.590 -10.670 -24.394 1.00 95.88 203 ARG A O 1
ATOM 1602 N N . GLN A 1 204 ? 13.527 -10.428 -25.248 1.00 97.19 204 GLN A N 1
ATOM 1603 C CA . GLN A 1 204 ? 13.851 -10.876 -26.601 1.00 97.19 204 GLN A CA 1
ATOM 1604 C C . GLN A 1 204 ? 14.856 -9.933 -27.261 1.00 97.19 204 GLN A C 1
ATOM 1606 O O . GLN A 1 204 ? 15.877 -10.409 -27.752 1.00 97.19 204 GLN A O 1
ATOM 1611 N N . SER A 1 205 ? 14.642 -8.618 -27.179 1.00 95.31 205 SER A N 1
ATOM 1612 C CA . SER A 1 205 ? 15.580 -7.614 -27.692 1.00 95.31 205 SER A CA 1
ATOM 1613 C C . SER A 1 205 ? 16.970 -7.757 -27.071 1.00 95.31 205 SER A C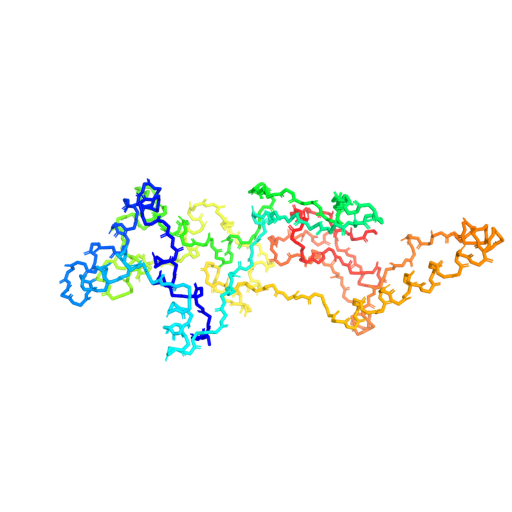 1
ATOM 1615 O O . SER A 1 205 ? 17.966 -7.793 -27.789 1.00 95.31 205 SER A O 1
ATOM 1617 N N . LEU A 1 206 ? 17.056 -7.926 -25.747 1.00 95.44 206 LEU A N 1
ATOM 1618 C CA . LEU A 1 206 ? 18.334 -8.126 -25.057 1.00 95.44 206 LEU A CA 1
ATOM 1619 C C . LEU A 1 206 ? 19.005 -9.454 -25.428 1.00 95.44 206 LEU A C 1
ATOM 1621 O O . LEU A 1 206 ? 20.227 -9.509 -25.545 1.00 95.44 206 LEU A O 1
ATOM 1625 N N . VAL A 1 207 ? 18.236 -10.531 -25.612 1.00 96.31 207 VAL A N 1
ATOM 1626 C CA . VAL A 1 207 ? 18.771 -11.831 -26.050 1.00 96.31 207 VAL A CA 1
ATOM 1627 C C . VAL A 1 207 ? 19.321 -11.742 -27.470 1.00 96.31 207 VAL A C 1
ATOM 1629 O O . VAL A 1 207 ? 20.430 -12.212 -27.714 1.00 96.31 207 VAL A O 1
ATOM 1632 N N . LEU A 1 208 ? 18.574 -11.134 -28.392 1.00 95.44 208 LEU A N 1
ATOM 1633 C CA . LEU A 1 208 ? 19.006 -10.940 -29.775 1.00 95.44 208 LEU A CA 1
ATOM 1634 C C . LEU A 1 208 ? 20.259 -10.068 -29.843 1.00 95.44 208 LEU A C 1
ATOM 1636 O O . LEU A 1 208 ? 21.214 -10.439 -30.519 1.00 95.44 208 LEU A O 1
ATOM 1640 N N . LEU A 1 209 ? 20.292 -8.975 -29.077 1.00 94.06 209 LEU A N 1
ATOM 1641 C CA . LEU A 1 209 ? 21.460 -8.109 -28.986 1.00 94.06 209 LEU A CA 1
ATOM 1642 C C . LEU A 1 209 ? 22.690 -8.875 -28.489 1.00 94.06 209 LEU A C 1
ATOM 1644 O O . LEU A 1 209 ? 23.737 -8.835 -29.125 1.00 94.06 209 LEU A O 1
ATOM 1648 N N . ARG A 1 210 ? 22.570 -9.620 -27.383 1.00 94.94 210 ARG A N 1
ATOM 1649 C CA . ARG A 1 210 ? 23.691 -10.404 -26.840 1.00 94.94 210 ARG A CA 1
ATOM 1650 C C . ARG A 1 210 ? 24.195 -11.449 -27.832 1.00 94.94 210 ARG A C 1
ATOM 1652 O O . ARG A 1 210 ? 25.400 -11.576 -27.988 1.00 94.94 210 ARG A O 1
ATOM 1659 N N . ARG A 1 211 ? 23.294 -12.148 -28.532 1.00 95.19 211 ARG A N 1
ATOM 1660 C CA . ARG A 1 211 ? 23.669 -13.106 -29.588 1.00 95.19 211 ARG A CA 1
ATOM 1661 C C . ARG A 1 211 ? 24.387 -12.431 -30.754 1.00 95.19 211 ARG A C 1
ATOM 1663 O O . ARG A 1 211 ? 25.349 -12.984 -31.266 1.00 95.19 211 ARG A O 1
ATOM 1670 N N . ALA A 1 212 ? 23.942 -11.245 -31.164 1.00 93.12 212 ALA A N 1
ATOM 1671 C CA . ALA A 1 212 ? 24.608 -10.489 -32.220 1.00 93.12 212 ALA A CA 1
ATOM 1672 C C . ALA A 1 212 ? 26.023 -10.053 -31.800 1.00 93.12 212 ALA A C 1
ATOM 1674 O O . ALA A 1 212 ? 26.955 -10.156 -32.592 1.00 93.12 212 ALA A O 1
ATOM 1675 N N . LEU A 1 213 ? 26.196 -9.621 -30.546 1.00 94.38 213 LEU A N 1
ATOM 1676 C CA . LEU A 1 213 ? 27.496 -9.216 -29.998 1.00 94.38 213 LEU A CA 1
ATOM 1677 C C . LEU A 1 213 ? 28.458 -10.396 -29.783 1.00 94.38 213 LEU A C 1
ATOM 1679 O O . LEU A 1 213 ? 29.671 -10.218 -29.892 1.00 94.38 213 LEU A O 1
ATOM 1683 N N . ASP A 1 214 ? 27.930 -11.590 -29.513 1.00 94.56 214 ASP A N 1
ATOM 1684 C CA . ASP A 1 214 ? 28.700 -12.840 -29.435 1.00 94.56 214 ASP A CA 1
ATOM 1685 C C . ASP A 1 214 ? 29.237 -13.282 -30.812 1.00 94.56 214 ASP A C 1
ATOM 1687 O O . ASP A 1 214 ? 30.240 -13.982 -30.908 1.00 94.56 214 ASP A O 1
ATOM 1691 N N . GLY A 1 215 ? 28.625 -12.800 -31.900 1.00 89.19 215 GLY A N 1
ATOM 1692 C CA . GLY A 1 215 ? 29.017 -13.111 -33.278 1.00 89.19 215 GLY A CA 1
ATOM 1693 C C . GLY A 1 215 ? 30.373 -12.547 -33.728 1.00 89.19 215 GLY A C 1
ATOM 1694 O O . GLY A 1 215 ? 30.826 -12.885 -34.821 1.00 89.19 215 GLY A O 1
ATOM 1695 N N . GLY A 1 216 ? 31.031 -11.702 -32.923 1.00 93.62 216 GLY A N 1
ATOM 1696 C CA . GLY A 1 216 ? 32.423 -11.287 -33.135 1.00 93.62 216 GLY A CA 1
ATOM 1697 C C . GLY A 1 216 ? 32.708 -9.793 -32.946 1.00 93.62 216 GLY A C 1
ATOM 1698 O O . GLY A 1 216 ? 31.812 -8.962 -32.796 1.00 93.62 216 GLY A O 1
ATOM 1699 N N . VAL A 1 217 ? 33.998 -9.438 -32.997 1.00 93.38 217 VAL A N 1
ATOM 1700 C CA . VAL A 1 217 ? 34.512 -8.079 -32.715 1.00 93.38 217 VAL A CA 1
ATOM 1701 C C . VAL A 1 217 ? 33.945 -7.022 -33.671 1.00 93.38 217 VAL A C 1
ATOM 1703 O O . VAL A 1 217 ? 33.696 -5.890 -33.264 1.00 93.38 217 VAL A O 1
ATOM 1706 N N . ALA A 1 218 ? 33.677 -7.386 -34.929 1.00 94.12 218 ALA A N 1
ATOM 1707 C CA . ALA A 1 218 ? 33.080 -6.473 -35.904 1.00 94.12 218 ALA A CA 1
ATOM 1708 C C . ALA A 1 218 ? 31.672 -6.012 -35.480 1.00 94.12 218 ALA A C 1
ATOM 1710 O O . ALA A 1 218 ? 31.392 -4.817 -35.503 1.00 94.12 218 ALA A O 1
ATOM 1711 N N . ALA A 1 219 ? 30.816 -6.931 -35.011 1.00 92.38 219 ALA A N 1
ATOM 1712 C CA . ALA A 1 219 ? 29.472 -6.603 -34.527 1.00 92.38 219 ALA A CA 1
ATOM 1713 C C . ALA A 1 219 ? 29.514 -5.713 -33.274 1.00 92.38 219 ALA A C 1
ATOM 1715 O O . ALA A 1 219 ? 28.724 -4.777 -33.145 1.00 92.38 219 ALA A O 1
ATOM 1716 N N . GLN A 1 220 ? 30.476 -5.960 -32.382 1.00 93.25 220 GLN A N 1
ATOM 1717 C CA . GLN A 1 220 ? 30.707 -5.128 -31.198 1.00 93.25 220 GLN A CA 1
ATOM 1718 C C . GLN A 1 220 ? 31.151 -3.709 -31.581 1.00 93.25 220 GLN A C 1
ATOM 1720 O O . GLN A 1 220 ? 30.637 -2.737 -31.027 1.00 93.25 220 GLN A O 1
ATOM 1725 N N . SER A 1 221 ? 32.049 -3.582 -32.566 1.00 93.94 221 SER A N 1
ATOM 1726 C CA . SER A 1 221 ? 32.502 -2.284 -33.081 1.00 93.94 221 SER A CA 1
ATOM 1727 C C . SER A 1 221 ? 31.392 -1.519 -33.800 1.00 93.94 221 SER A C 1
ATOM 1729 O O . SER A 1 221 ? 31.342 -0.299 -33.701 1.00 93.94 221 SER A O 1
ATOM 1731 N N . SER A 1 222 ? 30.510 -2.195 -34.539 1.00 91.50 222 SER A N 1
ATOM 1732 C CA . SER A 1 222 ? 29.370 -1.525 -35.174 1.00 91.50 222 SER A CA 1
ATOM 1733 C C . SER A 1 222 ? 28.349 -1.057 -34.139 1.00 91.50 222 SER A C 1
ATOM 1735 O O . SER A 1 222 ? 27.825 0.047 -34.254 1.00 91.50 222 SER A O 1
ATOM 1737 N N . TYR A 1 223 ? 28.091 -1.859 -33.101 1.00 90.12 223 TYR A N 1
ATOM 1738 C CA . TYR A 1 223 ? 27.169 -1.480 -32.031 1.00 90.12 223 TYR A CA 1
ATOM 1739 C C . TYR A 1 223 ? 27.655 -0.249 -31.253 1.00 90.12 223 TYR A C 1
ATOM 1741 O O . TYR A 1 223 ? 26.859 0.642 -30.969 1.00 90.12 223 TYR A O 1
ATOM 1749 N N . SER A 1 224 ? 28.956 -0.150 -30.955 1.00 89.62 224 SER A N 1
ATOM 1750 C CA . SER A 1 224 ? 29.517 1.000 -30.228 1.00 89.62 224 SER A CA 1
ATOM 1751 C C . SER A 1 224 ? 29.483 2.315 -31.015 1.00 89.62 224 SER A C 1
ATOM 1753 O O . SER A 1 224 ? 29.596 3.384 -30.420 1.00 89.62 224 SER A O 1
ATOM 1755 N N . GLN A 1 225 ? 29.303 2.251 -32.337 1.00 91.06 225 GLN A N 1
ATOM 1756 C CA . GLN A 1 225 ? 29.170 3.418 -33.214 1.00 91.06 225 GLN A CA 1
ATOM 1757 C C . GLN A 1 225 ? 27.727 3.926 -33.335 1.00 91.06 225 GLN A C 1
ATOM 1759 O O . GLN A 1 225 ? 27.501 4.976 -33.939 1.00 91.06 225 GLN A O 1
ATOM 1764 N N . ILE A 1 226 ? 26.741 3.216 -32.772 1.00 86.31 226 ILE A N 1
ATOM 1765 C CA . ILE A 1 226 ? 25.353 3.680 -32.753 1.00 86.31 226 ILE A CA 1
ATOM 1766 C C . ILE A 1 226 ? 25.277 4.917 -31.853 1.00 86.31 226 ILE A C 1
ATOM 1768 O O . ILE A 1 226 ? 25.337 4.828 -30.629 1.00 86.31 226 ILE A O 1
ATOM 1772 N N . SER A 1 227 ? 25.139 6.091 -32.471 1.00 79.25 227 SER A N 1
ATOM 1773 C CA . SER A 1 227 ? 24.909 7.339 -31.748 1.00 79.25 227 SER A CA 1
ATOM 1774 C C . SER A 1 227 ? 23.548 7.270 -31.060 1.00 79.25 227 SER A C 1
ATOM 1776 O O . SER A 1 227 ? 22.531 7.069 -31.721 1.00 79.25 227 SER A O 1
ATOM 1778 N N . HIS A 1 228 ? 23.529 7.396 -29.734 1.00 66.06 228 HIS A N 1
ATOM 1779 C CA . HIS A 1 228 ? 22.304 7.379 -28.944 1.00 66.06 228 HIS A CA 1
ATOM 1780 C C . HIS A 1 228 ? 21.528 8.692 -29.123 1.00 66.06 228 HIS A C 1
ATOM 1782 O O . HIS A 1 228 ? 21.971 9.723 -28.614 1.00 66.06 228 HIS A O 1
ATOM 1788 N N . PRO A 1 229 ? 20.332 8.687 -29.736 1.00 62.69 229 PRO A N 1
ATOM 1789 C CA . PRO A 1 229 ? 19.485 9.867 -29.792 1.00 62.69 229 PRO A CA 1
ATOM 1790 C C . PRO A 1 229 ? 18.639 9.951 -28.511 1.00 62.69 229 PRO A C 1
ATOM 1792 O O . PRO A 1 229 ? 17.420 10.078 -28.583 1.00 62.69 229 PRO A O 1
ATOM 1795 N N . LEU A 1 230 ? 19.265 9.825 -27.332 1.00 57.09 230 LEU A N 1
ATOM 1796 C CA . LEU A 1 230 ? 18.557 9.850 -26.041 1.00 57.09 230 LEU A CA 1
ATOM 1797 C C . LEU A 1 230 ? 17.719 11.128 -25.876 1.00 57.09 230 LEU A C 1
ATOM 1799 O O . LEU A 1 230 ? 16.661 11.081 -25.272 1.00 57.09 230 LEU A O 1
ATOM 1803 N N . ASN A 1 231 ? 18.125 12.226 -26.517 1.00 56.66 231 ASN A N 1
ATOM 1804 C CA . ASN A 1 231 ? 17.418 13.506 -26.464 1.00 56.66 231 ASN A CA 1
ATOM 1805 C C . ASN A 1 231 ? 16.271 13.651 -27.487 1.00 56.66 231 ASN A C 1
ATOM 1807 O O . ASN A 1 231 ? 15.602 14.681 -27.487 1.00 56.66 231 ASN A O 1
ATOM 1811 N N . ASN A 1 232 ? 16.044 12.675 -28.378 1.00 62.75 232 ASN A N 1
ATOM 1812 C CA . ASN A 1 232 ? 15.072 12.807 -29.477 1.00 62.75 232 ASN A CA 1
ATOM 1813 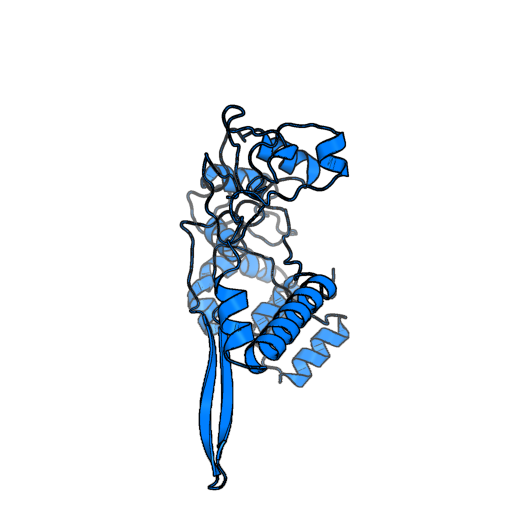C C . ASN A 1 232 ? 13.904 11.816 -29.384 1.00 62.75 232 ASN A C 1
ATOM 1815 O O . ASN A 1 232 ? 13.056 11.795 -30.278 1.00 62.75 232 ASN A O 1
ATOM 1819 N N . LEU A 1 233 ? 13.860 10.967 -28.355 1.00 70.44 233 LEU A N 1
ATOM 1820 C CA . LEU A 1 233 ? 12.844 9.927 -28.235 1.00 70.44 233 LEU A CA 1
ATOM 1821 C C . LEU A 1 233 ? 11.887 10.258 -27.091 1.00 70.44 233 LEU A C 1
ATOM 1823 O O . LEU A 1 233 ? 12.025 9.768 -25.977 1.00 70.44 233 LEU A O 1
ATOM 1827 N N . SER A 1 234 ? 10.886 11.073 -27.417 1.00 76.31 234 SER A N 1
ATOM 1828 C CA . SER A 1 234 ? 9.816 11.487 -26.506 1.00 76.31 234 SER A CA 1
ATOM 1829 C C . SER A 1 234 ? 8.485 10.837 -26.900 1.00 76.31 234 SER A C 1
ATOM 1831 O O . SER A 1 234 ? 7.641 11.482 -27.528 1.00 76.31 234 SER A O 1
ATOM 1833 N N . PRO A 1 235 ? 8.276 9.540 -26.607 1.00 80.06 235 PRO A N 1
ATOM 1834 C CA . PRO A 1 235 ? 7.074 8.846 -27.035 1.00 80.06 235 PRO A CA 1
ATOM 1835 C C . PRO A 1 235 ? 5.851 9.389 -26.288 1.00 80.06 235 PRO A C 1
ATOM 1837 O O . PRO A 1 235 ? 5.819 9.443 -25.059 1.00 80.06 235 PRO A O 1
ATOM 1840 N N . ALA A 1 236 ? 4.817 9.740 -27.046 1.00 86.44 236 ALA A N 1
ATOM 1841 C CA . ALA A 1 236 ? 3.489 10.049 -26.537 1.00 86.44 236 ALA A CA 1
ATOM 1842 C C . ALA A 1 236 ? 2.448 9.249 -27.338 1.00 86.44 236 ALA A C 1
ATOM 1844 O O . ALA A 1 236 ? 2.606 9.096 -28.555 1.00 86.44 236 ALA A O 1
ATOM 1845 N N . PRO A 1 237 ? 1.385 8.722 -26.701 1.00 89.38 237 PRO A N 1
ATOM 1846 C CA . PRO A 1 237 ? 0.303 8.065 -27.422 1.00 89.38 237 PRO A CA 1
ATOM 1847 C C . PRO A 1 237 ? -0.274 8.984 -28.501 1.00 89.38 237 PRO A C 1
ATOM 1849 O O . PRO A 1 237 ? -0.601 10.138 -28.227 1.00 89.38 237 PRO A O 1
ATOM 1852 N N . LYS A 1 238 ? -0.459 8.462 -29.719 1.00 90.19 238 LYS A N 1
ATOM 1853 C CA . LYS A 1 238 ? -0.985 9.245 -30.851 1.00 90.19 238 LYS A CA 1
ATOM 1854 C C . LYS A 1 238 ? -2.338 9.895 -30.541 1.00 90.19 238 LYS A C 1
ATOM 1856 O O . LYS A 1 238 ? -2.561 11.049 -30.878 1.00 90.19 238 LYS A O 1
ATOM 1861 N N . ALA A 1 239 ? -3.197 9.189 -29.807 1.00 93.94 239 ALA A N 1
ATOM 1862 C CA . ALA A 1 239 ? -4.478 9.722 -29.352 1.00 93.94 239 ALA A CA 1
ATOM 1863 C C . ALA A 1 239 ? -4.337 10.979 -28.471 1.00 93.94 239 ALA A C 1
ATOM 1865 O O . ALA A 1 239 ? -5.226 11.819 -28.463 1.00 93.94 239 ALA A O 1
ATOM 1866 N N . TRP A 1 240 ? -3.238 11.126 -27.724 1.00 91.50 240 TRP A N 1
ATOM 1867 C CA . TRP A 1 240 ? -2.997 12.301 -26.883 1.00 91.50 240 TRP A CA 1
ATOM 1868 C C . TRP A 1 240 ? -2.442 13.466 -27.693 1.00 91.50 240 TRP A C 1
ATOM 1870 O O . TRP A 1 240 ? -2.867 14.604 -27.497 1.00 91.50 240 TRP A O 1
ATOM 1880 N N . THR A 1 241 ? -1.534 13.188 -28.630 1.00 91.94 241 THR A N 1
ATOM 1881 C CA . THR A 1 241 ? -1.001 14.226 -29.519 1.00 91.94 241 THR A CA 1
ATOM 1882 C C . THR A 1 241 ? -2.063 14.775 -30.469 1.00 91.94 241 THR A C 1
ATOM 1884 O O . THR A 1 241 ? -2.024 15.964 -30.762 1.00 91.94 241 THR A O 1
ATOM 1887 N N . ASP A 1 242 ? -3.058 13.969 -30.851 1.00 94.62 242 ASP A N 1
ATOM 1888 C CA . ASP A 1 242 ? -4.220 14.414 -31.636 1.00 94.62 242 ASP A CA 1
ATOM 1889 C C . ASP A 1 242 ? -5.155 15.361 -30.872 1.00 94.62 242 ASP A C 1
ATOM 1891 O O . ASP A 1 242 ? -5.780 16.226 -31.480 1.00 94.62 242 ASP A O 1
ATOM 1895 N N . ILE A 1 243 ? -5.230 15.237 -29.542 1.00 94.88 243 ILE A N 1
ATOM 1896 C CA . ILE A 1 243 ? -5.979 16.172 -28.686 1.00 94.88 243 ILE A CA 1
ATOM 1897 C C . ILE A 1 243 ? -5.203 17.487 -28.505 1.00 94.88 243 ILE A C 1
ATOM 1899 O O . ILE A 1 243 ? -5.810 18.550 -28.402 1.00 94.88 243 ILE A O 1
ATOM 1903 N N . GLY A 1 244 ? -3.867 17.431 -28.461 1.00 91.50 244 GLY A N 1
ATOM 1904 C CA . GLY A 1 244 ? -3.014 18.624 -28.435 1.00 91.50 244 GLY A CA 1
ATOM 1905 C C . GLY A 1 244 ? -3.022 19.399 -27.112 1.00 91.50 244 GLY A C 1
ATOM 1906 O O . GLY A 1 244 ? -2.906 20.622 -27.115 1.00 91.50 244 GLY A O 1
ATOM 1907 N N . PHE A 1 245 ? -3.164 18.716 -25.972 1.00 90.06 245 PHE A N 1
ATOM 1908 C CA . PHE A 1 245 ? -3.154 19.371 -24.660 1.00 90.06 245 PHE A CA 1
ATOM 1909 C C . PHE A 1 245 ? -1.734 19.653 -24.138 1.00 90.06 245 PHE A C 1
ATOM 1911 O O . PHE A 1 245 ? -0.754 19.009 -24.526 1.00 90.06 245 PHE A O 1
ATOM 1918 N N . ALA A 1 246 ? -1.634 20.609 -23.212 1.00 88.00 246 ALA A N 1
ATOM 1919 C CA . ALA A 1 246 ? -0.422 20.853 -22.439 1.00 88.00 246 ALA A CA 1
ATOM 1920 C C . ALA A 1 246 ? -0.437 19.991 -21.168 1.00 88.00 246 ALA A C 1
ATOM 1922 O O . ALA A 1 246 ? -1.368 20.070 -20.365 1.00 88.00 246 ALA A O 1
ATOM 1923 N N . ALA A 1 247 ? 0.577 19.146 -21.000 1.00 83.50 247 ALA A N 1
ATOM 1924 C CA . ALA A 1 247 ? 0.722 18.280 -19.841 1.00 83.50 247 ALA A CA 1
ATOM 1925 C C . ALA A 1 247 ? 1.373 19.048 -18.680 1.00 83.50 247 ALA A C 1
ATOM 1927 O O . ALA A 1 247 ? 2.382 19.729 -18.866 1.00 83.50 247 ALA A O 1
ATOM 1928 N N . VAL A 1 248 ? 0.797 18.922 -17.480 1.00 80.81 248 VAL A N 1
ATOM 1929 C CA . VAL A 1 248 ? 1.293 19.530 -16.234 1.00 80.81 248 VAL A CA 1
ATOM 1930 C C . VAL A 1 248 ? 1.334 18.464 -15.149 1.00 80.81 248 VAL A C 1
ATOM 1932 O O . VAL A 1 248 ? 0.326 17.811 -14.880 1.00 80.81 248 VAL A O 1
ATOM 1935 N N . GLY A 1 249 ? 2.486 18.292 -14.503 1.00 76.56 249 GLY A N 1
ATOM 1936 C CA . GLY A 1 249 ? 2.655 17.269 -13.469 1.00 76.56 249 GLY A CA 1
ATOM 1937 C C . GLY A 1 249 ? 2.629 15.857 -14.055 1.00 76.56 249 GLY A C 1
ATOM 1938 O O . GLY A 1 249 ? 3.274 15.612 -15.059 1.00 76.56 249 GLY A O 1
ATOM 1939 N N . GLY A 1 250 ? 1.916 14.913 -13.442 1.00 74.69 250 GLY A N 1
ATOM 1940 C CA . GLY A 1 250 ? 1.798 13.529 -13.942 1.00 74.69 250 GLY A CA 1
ATOM 1941 C C . GLY A 1 250 ? 1.874 12.470 -12.844 1.00 74.69 250 GLY A C 1
ATOM 1942 O O . GLY A 1 250 ? 1.401 11.347 -13.019 1.00 74.69 250 GLY A O 1
ATOM 1943 N N . ASN A 1 251 ? 2.397 12.849 -11.677 1.00 82.25 251 ASN A N 1
ATOM 1944 C CA . ASN A 1 251 ? 2.321 12.038 -10.476 1.00 82.25 251 ASN A CA 1
ATOM 1945 C C . ASN A 1 251 ? 1.049 12.384 -9.694 1.00 82.25 251 ASN A C 1
ATOM 1947 O O . ASN A 1 251 ? 0.952 13.456 -9.099 1.00 82.25 251 ASN A O 1
ATOM 1951 N N . LEU A 1 252 ? 0.101 11.446 -9.657 1.00 85.44 252 LEU A N 1
ATOM 1952 C CA . LEU A 1 252 ? -1.160 11.573 -8.911 1.00 85.44 252 LEU A CA 1
ATOM 1953 C C . LEU A 1 252 ? -0.937 11.688 -7.397 1.00 85.44 252 LEU A C 1
ATOM 1955 O O . LEU A 1 252 ? -1.830 12.074 -6.651 1.00 85.44 252 LEU A O 1
ATOM 1959 N N . LEU A 1 253 ? 0.265 11.360 -6.925 1.00 87.81 253 LEU A N 1
ATOM 1960 C CA . LEU A 1 253 ? 0.662 11.496 -5.536 1.00 87.81 253 LEU A CA 1
ATOM 1961 C C . LEU A 1 253 ? 1.265 12.880 -5.220 1.00 87.81 253 LEU A C 1
ATOM 1963 O O . LEU A 1 253 ? 1.765 13.069 -4.115 1.00 87.81 253 LEU A O 1
ATOM 1967 N N . CYS A 1 254 ? 1.214 13.853 -6.125 1.00 85.38 254 CYS A N 1
ATOM 1968 C CA . CYS A 1 254 ? 1.745 15.198 -5.896 1.00 85.38 254 CYS A CA 1
ATOM 1969 C C . CYS A 1 254 ? 0.657 16.267 -6.069 1.00 85.38 254 CYS A C 1
ATOM 1971 O O . CYS A 1 254 ? -0.223 16.136 -6.913 1.00 85.38 254 CYS A O 1
ATOM 1973 N N . GLU A 1 255 ? 0.716 17.312 -5.243 1.00 76.00 255 GLU A N 1
ATOM 1974 C CA . GLU A 1 255 ? -0.404 18.233 -5.005 1.00 76.00 255 GLU A CA 1
ATOM 1975 C C . GLU A 1 255 ? -0.796 19.090 -6.215 1.00 76.00 255 GLU A C 1
ATOM 1977 O O . GLU A 1 255 ? -1.965 19.128 -6.602 1.00 76.00 255 GLU A O 1
ATOM 1982 N N . ALA A 1 256 ? 0.166 19.790 -6.809 1.00 75.88 256 ALA A N 1
ATOM 1983 C CA . ALA A 1 256 ? 0.010 20.490 -8.075 1.00 75.88 256 ALA A CA 1
ATOM 1984 C C . ALA A 1 256 ? 1.378 20.964 -8.570 1.00 75.88 256 ALA A C 1
ATOM 1986 O O . ALA A 1 256 ? 2.248 21.342 -7.786 1.00 75.88 256 ALA A O 1
ATOM 1987 N N . THR A 1 257 ? 1.542 20.994 -9.886 1.00 75.69 257 THR A N 1
ATOM 1988 C CA . THR A 1 257 ? 2.641 21.698 -10.552 1.00 75.69 257 THR A CA 1
ATOM 1989 C C . THR A 1 257 ? 2.068 22.960 -11.191 1.00 75.69 257 THR A C 1
ATOM 1991 O O . THR A 1 257 ? 0.904 22.978 -11.599 1.00 75.69 257 THR A O 1
ATOM 1994 N N . THR A 1 258 ? 2.835 24.049 -11.245 1.00 77.94 258 THR A N 1
ATOM 1995 C CA . THR A 1 258 ? 2.336 25.300 -11.833 1.00 77.94 258 THR A CA 1
ATOM 1996 C C . THR A 1 258 ? 2.169 25.140 -13.343 1.00 77.94 258 THR A C 1
ATOM 1998 O O . THR A 1 258 ? 2.970 24.474 -13.996 1.00 77.94 258 THR A O 1
ATOM 2001 N N . PHE A 1 259 ? 1.165 25.793 -13.933 1.00 80.88 259 PHE A N 1
ATOM 2002 C CA . PHE A 1 259 ? 0.970 25.757 -15.389 1.00 80.88 259 PHE A CA 1
ATOM 2003 C C . PHE A 1 259 ? 2.159 26.357 -16.165 1.00 80.88 259 PHE A C 1
ATOM 2005 O O . PHE A 1 259 ? 2.377 26.024 -17.320 1.00 80.88 259 PHE A O 1
ATOM 2012 N N . ALA A 1 260 ? 2.991 27.183 -15.521 1.00 80.50 260 ALA A N 1
ATOM 2013 C CA . ALA A 1 260 ? 4.240 27.671 -16.108 1.00 80.50 260 ALA A CA 1
ATOM 2014 C C . ALA A 1 260 ? 5.240 26.544 -16.450 1.00 80.50 260 ALA A C 1
ATOM 2016 O O . ALA A 1 260 ? 6.122 26.746 -17.275 1.00 80.50 260 ALA A O 1
ATOM 2017 N N . SER A 1 261 ? 5.099 25.367 -15.832 1.00 77.94 261 SER A N 1
ATOM 2018 C CA . SER A 1 261 ? 5.890 24.165 -16.134 1.00 77.94 261 SER A CA 1
ATOM 2019 C C . SER A 1 261 ? 5.247 23.252 -17.189 1.00 77.94 261 SER A C 1
ATOM 2021 O O . SER A 1 261 ? 5.701 22.126 -17.377 1.00 77.94 261 SER A O 1
ATOM 2023 N N . ALA A 1 262 ? 4.167 23.696 -17.842 1.00 83.94 262 ALA A N 1
ATOM 2024 C CA . ALA A 1 262 ? 3.457 22.900 -18.833 1.00 83.94 262 ALA A CA 1
ATOM 2025 C C . ALA A 1 262 ? 4.268 22.735 -20.123 1.00 83.94 262 ALA A C 1
ATOM 2027 O O . ALA A 1 262 ? 4.840 23.700 -20.630 1.00 83.94 262 ALA A O 1
ATOM 2028 N N . PHE A 1 263 ? 4.222 21.539 -20.711 1.00 84.38 263 PHE A N 1
ATOM 2029 C CA . PHE A 1 263 ? 4.778 21.269 -22.039 1.00 84.38 263 PHE A CA 1
ATOM 2030 C C . PHE A 1 263 ? 3.712 20.648 -22.945 1.00 84.38 263 PHE A C 1
ATOM 2032 O O . PHE A 1 263 ? 2.873 19.885 -22.455 1.00 84.38 263 PHE A O 1
ATOM 2039 N N . PRO A 1 264 ? 3.701 20.942 -24.259 1.00 89.19 264 PRO A N 1
ATOM 2040 C CA . PRO A 1 264 ? 2.789 20.267 -25.174 1.00 89.19 264 PRO A CA 1
ATOM 2041 C C . PRO A 1 264 ? 3.056 18.760 -25.151 1.00 89.19 264 PRO A C 1
ATOM 2043 O O . PRO A 1 264 ? 4.209 18.340 -25.231 1.00 89.19 264 PRO A O 1
ATOM 2046 N N . VAL A 1 265 ? 2.006 17.937 -25.096 1.00 88.25 265 VAL A N 1
ATOM 2047 C CA . VAL A 1 265 ? 2.145 16.468 -25.020 1.00 88.25 265 VAL A CA 1
ATOM 2048 C C . VAL A 1 265 ? 2.903 15.864 -26.216 1.00 88.25 265 VAL A C 1
ATOM 2050 O O . VAL A 1 265 ? 3.438 14.762 -26.130 1.00 88.25 265 VAL A O 1
ATOM 2053 N N . SER A 1 266 ? 3.022 16.598 -27.329 1.00 86.94 266 SER A N 1
ATOM 2054 C CA . SER A 1 266 ? 3.857 16.229 -28.480 1.00 86.94 266 SER A CA 1
ATOM 2055 C C . SER A 1 266 ? 5.359 16.191 -28.180 1.00 86.94 266 SER A C 1
ATOM 2057 O O . SER A 1 266 ? 6.101 15.577 -28.937 1.00 86.94 266 SER A O 1
ATOM 2059 N N . PHE A 1 267 ? 5.808 16.833 -27.099 1.00 83.88 267 PHE A N 1
ATOM 2060 C CA . PHE A 1 267 ? 7.194 16.795 -26.623 1.00 83.88 267 PHE A CA 1
ATOM 2061 C C . PHE A 1 267 ? 7.458 15.619 -25.670 1.00 83.88 267 PHE A C 1
ATOM 2063 O O . PHE A 1 267 ? 8.558 15.510 -25.133 1.00 83.88 267 PHE A O 1
ATOM 2070 N N . GLY A 1 268 ? 6.477 14.728 -25.480 1.00 80.62 268 GLY A N 1
ATOM 2071 C CA . GLY A 1 268 ? 6.569 13.549 -24.623 1.00 80.62 268 GLY A CA 1
ATOM 2072 C C . GLY A 1 268 ? 5.650 13.610 -23.409 1.00 80.62 268 GLY A C 1
ATOM 2073 O O . GLY A 1 268 ? 4.996 14.614 -23.126 1.00 80.62 268 GLY A O 1
ATOM 2074 N N . MET A 1 269 ? 5.599 12.497 -22.679 1.00 74.62 269 MET A N 1
ATOM 2075 C CA . MET A 1 269 ? 4.873 12.420 -21.413 1.00 74.62 269 MET A CA 1
ATOM 2076 C C . MET A 1 269 ? 5.696 13.046 -20.281 1.00 74.62 269 MET A C 1
ATOM 2078 O O . MET A 1 269 ? 6.893 12.798 -20.147 1.00 74.62 269 MET A O 1
ATOM 2082 N N . THR A 1 270 ? 5.039 13.824 -19.425 1.00 72.00 270 THR A N 1
ATOM 2083 C CA . THR A 1 270 ? 5.619 14.343 -18.179 1.00 72.00 270 THR A CA 1
ATOM 2084 C C . THR A 1 270 ? 5.813 13.224 -17.143 1.00 72.00 270 THR A C 1
ATOM 2086 O O . THR A 1 270 ? 5.426 12.073 -17.368 1.00 72.00 270 THR A O 1
ATOM 2089 N N . THR A 1 271 ? 6.454 13.508 -16.000 1.00 71.12 271 THR A N 1
ATOM 2090 C CA . THR A 1 271 ? 6.744 12.473 -14.991 1.00 71.12 271 THR A CA 1
ATOM 2091 C C . THR A 1 271 ? 5.481 11.817 -14.436 1.00 71.12 271 THR A C 1
ATOM 2093 O O . THR A 1 271 ? 4.783 12.384 -13.599 1.00 71.12 271 THR A O 1
ATOM 2096 N N . LEU A 1 272 ? 5.223 10.584 -14.887 1.00 75.12 272 LEU A N 1
ATOM 2097 C CA . LEU A 1 272 ? 4.155 9.720 -14.388 1.00 75.12 272 LEU A CA 1
ATOM 2098 C C . LEU A 1 272 ? 4.348 9.369 -12.907 1.00 75.12 272 LEU A C 1
ATOM 2100 O O . LEU A 1 272 ? 5.463 9.400 -12.376 1.00 75.12 272 LEU A O 1
ATOM 2104 N N . THR A 1 273 ? 3.252 8.968 -12.262 1.00 77.88 273 THR A N 1
ATOM 2105 C CA . THR A 1 273 ? 3.254 8.397 -10.911 1.00 77.88 273 THR A CA 1
ATOM 2106 C C . THR A 1 273 ? 4.349 7.343 -10.765 1.00 77.88 273 THR A C 1
ATOM 2108 O O . THR A 1 273 ? 4.339 6.311 -11.434 1.00 77.88 273 THR A O 1
ATOM 2111 N N . SER A 1 274 ? 5.303 7.616 -9.878 1.00 76.00 274 SER A N 1
ATOM 2112 C CA . SER A 1 274 ? 6.470 6.774 -9.639 1.00 76.00 274 SER A CA 1
ATOM 2113 C C . SER A 1 274 ? 6.659 6.557 -8.147 1.00 76.00 274 SER A C 1
ATOM 2115 O O . SER A 1 274 ? 6.488 7.465 -7.336 1.00 76.00 274 SER A O 1
ATOM 2117 N N . TRP A 1 275 ? 7.063 5.341 -7.792 1.00 76.50 275 TRP A N 1
ATOM 2118 C CA . TRP A 1 275 ? 7.428 4.971 -6.427 1.00 76.50 275 TRP A CA 1
ATOM 2119 C C . TRP A 1 275 ? 8.766 5.598 -5.987 1.00 76.50 275 TRP A C 1
ATOM 2121 O O . TRP A 1 275 ? 9.038 5.769 -4.797 1.00 76.50 275 TRP A O 1
ATOM 2131 N N . GLY A 1 276 ? 9.642 5.881 -6.955 1.00 73.25 276 GLY A N 1
ATOM 2132 C CA . GLY A 1 276 ? 11.023 6.294 -6.722 1.00 73.25 276 GLY A CA 1
ATOM 2133 C C . GLY A 1 276 ? 11.210 7.809 -6.691 1.00 73.25 276 GLY A C 1
ATOM 2134 O O . GLY A 1 276 ? 12.125 8.284 -6.013 1.00 73.25 276 GLY A O 1
ATOM 2135 N N . SER A 1 277 ? 10.347 8.540 -7.396 1.00 72.06 277 SER A N 1
ATOM 2136 C CA . SER A 1 277 ? 10.471 9.979 -7.631 1.00 72.06 277 SER A CA 1
ATOM 2137 C C . SER A 1 277 ? 9.789 10.782 -6.526 1.00 72.06 277 SER A C 1
ATOM 2139 O O . SER A 1 277 ? 8.616 10.560 -6.234 1.00 72.06 277 SER A O 1
ATOM 2141 N N . ALA A 1 278 ? 10.511 11.735 -5.932 1.00 71.81 278 ALA A N 1
ATOM 2142 C CA . ALA A 1 278 ? 9.903 12.703 -5.024 1.00 71.81 278 ALA A CA 1
ATOM 2143 C C . ALA A 1 278 ? 9.056 13.719 -5.809 1.00 71.81 278 ALA A C 1
ATOM 2145 O O . ALA A 1 278 ? 9.233 13.893 -7.019 1.00 71.81 278 ALA A O 1
ATOM 2146 N N . CYS A 1 279 ? 8.129 14.386 -5.123 1.00 75.62 279 CYS A N 1
ATOM 2147 C CA . CYS A 1 279 ? 7.363 15.470 -5.725 1.00 75.62 279 CYS A CA 1
ATOM 2148 C C . CYS A 1 279 ? 8.279 16.673 -5.978 1.00 75.62 279 CYS A C 1
ATOM 2150 O O . CYS A 1 279 ? 8.759 17.296 -5.035 1.00 75.62 279 CYS A O 1
ATOM 2152 N N . TYR A 1 280 ? 8.501 17.002 -7.251 1.00 66.19 280 TYR A N 1
ATOM 2153 C CA . TYR A 1 280 ? 9.248 18.183 -7.682 1.00 66.19 280 TYR A CA 1
ATOM 2154 C C . TYR A 1 280 ? 8.377 19.073 -8.570 1.00 66.19 280 TYR A C 1
ATOM 2156 O O . TYR A 1 280 ? 7.504 18.592 -9.291 1.00 66.19 280 TYR A O 1
ATOM 2164 N N . SER A 1 281 ? 8.636 20.381 -8.531 1.00 56.53 281 SER A N 1
ATOM 2165 C CA . SER A 1 281 ? 7.925 21.393 -9.323 1.00 56.53 281 SER A CA 1
ATOM 2166 C C . SER A 1 281 ? 8.338 21.432 -10.802 1.00 56.53 281 SER A C 1
ATOM 2168 O O . SER A 1 281 ? 7.673 22.079 -11.602 1.00 56.53 281 SER A O 1
ATOM 2170 N N . LEU A 1 282 ? 9.425 20.750 -11.172 1.00 53.81 282 LEU A N 1
ATOM 2171 C CA . LEU A 1 282 ? 9.980 20.692 -12.524 1.00 53.81 282 LEU A CA 1
ATOM 2172 C C . LEU A 1 282 ? 10.316 19.231 -12.835 1.00 53.81 282 LEU A C 1
ATOM 2174 O O . LEU A 1 282 ? 11.425 18.777 -12.571 1.00 53.81 282 LEU A O 1
ATOM 2178 N N . ALA A 1 283 ? 9.339 18.464 -13.309 1.00 50.16 283 ALA A N 1
ATOM 2179 C CA . ALA A 1 283 ? 9.512 17.036 -13.567 1.00 50.16 283 ALA A CA 1
ATOM 2180 C C . ALA A 1 283 ? 9.105 16.717 -15.014 1.00 50.16 283 ALA A C 1
ATOM 2182 O O . ALA A 1 283 ? 7.977 16.313 -15.305 1.00 50.16 283 ALA A O 1
ATOM 2183 N N . ILE A 1 284 ? 10.038 16.970 -15.930 1.00 48.97 284 ILE A N 1
ATOM 2184 C CA . ILE A 1 284 ? 9.992 16.485 -17.311 1.00 48.97 284 ILE A CA 1
ATOM 2185 C C . ILE A 1 284 ? 10.818 15.194 -17.333 1.00 48.97 284 ILE A C 1
ATOM 2187 O O . ILE A 1 284 ? 11.895 15.152 -16.737 1.00 48.97 284 ILE A O 1
ATOM 2191 N N . TRP A 1 285 ? 10.331 14.141 -17.992 1.00 42.72 285 TRP A N 1
ATOM 2192 C CA . TRP A 1 285 ? 11.223 13.058 -18.411 1.00 42.72 285 TRP A CA 1
ATOM 2193 C C . TRP A 1 285 ? 12.129 13.599 -19.518 1.00 42.72 285 TRP A C 1
ATOM 2195 O O . TRP A 1 285 ? 11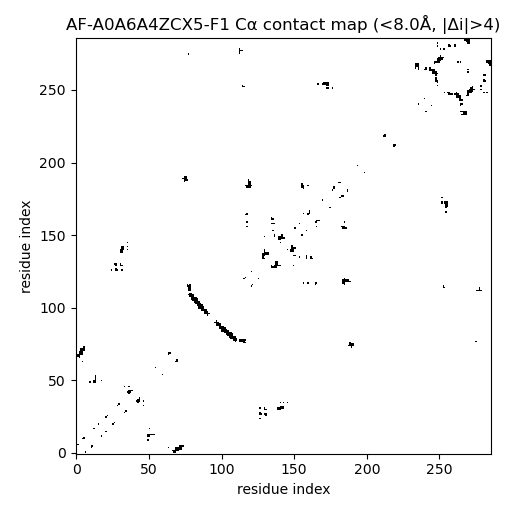.628 14.000 -20.565 1.00 42.72 285 TRP A O 1
ATOM 2205 N N . THR A 1 286 ? 13.437 13.627 -19.273 1.00 38.19 286 THR A N 1
ATOM 2206 C CA . THR A 1 286 ? 14.438 13.600 -20.347 1.00 38.19 286 THR A CA 1
ATOM 2207 C C . THR A 1 286 ? 14.776 12.156 -20.650 1.00 38.19 286 THR A C 1
ATOM 2209 O O . THR A 1 286 ? 15.129 11.451 -19.671 1.00 38.19 286 THR A O 1
#

Foldseek 3Di:
DQQALQVDPLSVLQPDPLVVCCVVQVVLCCLAPVVQLVVDPNSVVSCCCSNVHDDDPVVSCVVSVVSNHDHHFDFDWLQKDDWDWDWDWDADPVRDTDIDTPDTDDIDGDNVQTLCCQQAVDPVVVSVLCPDPQFQQDSAYCPPPDPRHRPPPHDVLVRCCSVVVADPPFAPLVVVVCVPQNGGNNHGHGDDDDDPVVVVVVVVVVVVLVVQPVVDDVSVVVVVPPDDPVVPDADDPPVQVVVFDWDFAAASSERGADCVLTDTCVSHHWDHHDSPDGDDNRTRDD

Mean predicted aligned error: 7.06 Å

Nearest PDB structures (foldseek):
  6j0f-assembly1_a  TM=6.182E-01  e=7.164E+00  Photorhabdus asymbiotica subsp. asymbiotica ATCC 43949
  4aoy-assembly2_A  TM=4.466E-01  e=9.642E+00  Acetivibrio thermocellus
  4aoy-assembly1_D  TM=3.963E-01  e=9.642E+00  Acetivibrio thermocellus

Sequence (286 aa):
MTANGALFLESVLRNVDYNSFRNCWGRAFDVTVAIELNRSTFGQSWLSATTQSRLSIDDEVSYWQQYGINHFDTQWQNFKLLGLVNSYAVSNMFGMSYPFTLQYQNASFRFEKETTLKMYWGLACDLTAATHNTSQIPGLSLVRSSPSYAFANTSLASVLRANGTLPSPLGNAFVVMQNILGPFGSVDMYYIPCPLDAKLAVRQSLVLLRRALDGGVAAQSSYSQISHPLNNLSPAPKAWTDIGFAAVGGNLLCEATTFASAFPVSFGMTTLTSWGSACYSLAIWT

Secondary structure (DSSP, 8-state):
-TTBGGG-HHHHHHSS-HHHHHHHHHHHHIIIIIHHHTTSHHHHHHHHHHHH----HHHHHHHHHHTT--B--PPP-SSEEPPEEEEEEEE-TTS-EEEEEEEEE--EE-GGG--STTT---HHHHHHHHH-TTSSSTT-B--TTSTTBTTSSS-HHHHHHHTTSS-SSPPHHHHHHHHHH-STTS----PPPPPHHHHHHHHHHHHHHHHHHHT-HHHHHHHHT----TTS-----HHHHHHTPEE----TTS----GGG-EEGGG--B----SS----S--B--

Organism: NCBI:txid120398

Radius of gyration: 25.44 Å; Cα contacts (8 Å, |Δi|>4): 349; chains: 1; bounding box: 55×60×62 Å